Protein AF-A0A2I0H1P8-F1 (afdb_monomer)

Radius of gyration: 32.79 Å; Cα contacts (8 Å, |Δi|>4): 157; chains: 1; bounding box: 73×43×83 Å

Solvent-accessible surface area (backbone atoms only — not comparable to full-atom values): 11105 Å² total; per-residue (Å²): 129,76,94,64,76,71,53,49,72,67,56,47,51,54,31,49,51,50,32,52,53,34,50,49,51,39,50,50,37,58,74,69,67,50,60,67,71,61,44,53,54,38,48,52,51,32,50,52,34,48,52,51,34,53,52,40,53,57,43,47,68,53,48,92,95,50,70,57,71,52,98,92,38,77,39,35,75,74,39,96,76,54,40,89,81,78,78,48,71,68,64,60,78,62,44,54,60,49,13,77,75,66,35,66,44,67,50,77,47,80,27,37,47,90,70,96,60,95,51,102,86,57,64,52,65,47,76,48,76,51,77,39,58,54,97,55,52,72,70,50,50,53,50,48,55,52,52,50,55,22,47,50,35,46,50,45,57,76,72,40,44,71,62,49,51,52,41,23,74,76,78,37,77,56,53,63,61,48,34,54,46,57,42,69,53,84,79,89,131

Structure (mmCIF, N/CA/C/O backbone):
data_AF-A0A2I0H1P8-F1
#
_entry.id   AF-A0A2I0H1P8-F1
#
loop_
_atom_site.group_PDB
_atom_site.id
_atom_site.type_symbol
_atom_site.label_atom_id
_atom_site.label_alt_id
_atom_site.label_comp_id
_atom_site.label_asym_id
_atom_site.label_entity_id
_atom_site.label_seq_id
_atom_site.pdbx_PDB_ins_code
_atom_site.Cartn_x
_atom_site.Cartn_y
_atom_site.Cartn_z
_atom_site.occupancy
_atom_site.B_iso_or_equiv
_atom_site.auth_seq_id
_atom_site.auth_comp_id
_atom_site.auth_asym_id
_atom_site.auth_atom_id
_atom_site.pdbx_PDB_model_num
ATOM 1 N N . LEU A 1 1 ? -23.312 0.870 9.102 1.00 38.84 1 LEU A N 1
ATOM 2 C CA . LEU A 1 1 ? -24.298 1.671 9.866 1.00 38.84 1 LEU A CA 1
ATOM 3 C C . LEU A 1 1 ? -24.268 1.196 11.310 1.00 38.84 1 LEU A C 1
ATOM 5 O O . LEU A 1 1 ? -24.557 0.028 11.547 1.00 38.84 1 LEU A O 1
ATOM 9 N N . LEU A 1 2 ? -23.832 2.044 12.245 1.00 43.97 2 LEU A N 1
ATOM 10 C CA . LEU A 1 2 ? -23.845 1.727 13.677 1.00 43.97 2 LEU A CA 1
ATOM 11 C C . LEU A 1 2 ? -25.276 1.333 14.068 1.00 43.97 2 LEU A C 1
ATOM 13 O O . LEU A 1 2 ? -26.189 2.141 13.940 1.00 43.97 2 LEU A O 1
ATOM 17 N N . LYS A 1 3 ? -25.484 0.088 14.515 1.00 47.50 3 LYS A N 1
ATOM 18 C CA . LYS A 1 3 ? -26.811 -0.453 14.877 1.00 47.50 3 LYS A CA 1
ATOM 19 C C . LYS A 1 3 ? -27.460 0.258 16.076 1.00 47.50 3 LYS A C 1
ATOM 21 O O . LYS A 1 3 ? -28.568 -0.089 16.472 1.00 47.50 3 LYS A O 1
ATOM 26 N N . SER A 1 4 ? -26.797 1.245 16.671 1.00 59.25 4 SER A N 1
ATOM 27 C CA . SER A 1 4 ? -27.356 2.094 17.717 1.00 59.25 4 SER A CA 1
ATOM 28 C C . SER A 1 4 ? -26.682 3.468 17.657 1.00 59.25 4 SER A C 1
ATOM 30 O O . SER A 1 4 ? -25.478 3.535 17.920 1.00 59.25 4 SER A O 1
ATOM 32 N N . PRO A 1 5 ? -27.407 4.547 17.306 1.00 69.62 5 PRO A N 1
ATOM 33 C CA . PRO A 1 5 ? -26.856 5.899 17.345 1.00 69.62 5 PRO A CA 1
ATOM 34 C C . PRO A 1 5 ? -26.382 6.263 18.762 1.00 69.62 5 PRO A C 1
ATOM 36 O O . PRO A 1 5 ? -26.754 5.613 19.750 1.00 69.62 5 PRO A O 1
ATOM 39 N N . LEU A 1 6 ? -25.501 7.264 18.851 1.00 76.75 6 LEU A N 1
ATOM 40 C CA . LEU A 1 6 ? -25.070 7.814 20.137 1.00 76.75 6 LEU A CA 1
ATOM 41 C C . LEU A 1 6 ? -26.298 8.361 20.887 1.00 76.75 6 LEU A C 1
ATOM 43 O O . LEU A 1 6 ? -27.162 8.951 20.235 1.00 76.75 6 LEU A O 1
ATOM 47 N N . PRO A 1 7 ? -26.397 8.162 22.214 1.00 82.94 7 PRO A N 1
ATOM 48 C CA . PRO A 1 7 ? -27.485 8.723 23.005 1.00 82.94 7 PRO A CA 1
ATOM 49 C C . PRO A 1 7 ? -27.524 10.244 22.873 1.00 82.94 7 PRO A C 1
ATOM 51 O O . PRO A 1 7 ? -26.493 10.910 22.988 1.00 82.94 7 PRO A O 1
ATOM 54 N N . THR A 1 8 ? -28.714 10.779 22.640 1.00 86.12 8 THR A N 1
ATOM 55 C CA . THR A 1 8 ? -28.983 12.218 22.645 1.00 86.12 8 THR A CA 1
ATOM 56 C C . THR A 1 8 ? -29.102 12.741 24.078 1.00 86.12 8 THR A C 1
ATOM 58 O O . THR A 1 8 ? -29.272 11.965 25.019 1.00 86.12 8 THR A O 1
ATOM 61 N N . GLU A 1 9 ? -29.055 14.062 24.270 1.00 86.69 9 GLU A N 1
ATOM 62 C CA . GLU A 1 9 ? -29.335 14.670 25.583 1.00 86.69 9 GLU A CA 1
ATOM 63 C C . GLU A 1 9 ? -30.723 14.269 26.109 1.00 86.69 9 GLU A C 1
ATOM 65 O O . GLU A 1 9 ? -30.860 13.954 27.289 1.00 86.69 9 GLU A O 1
ATOM 70 N N . ALA A 1 10 ? -31.715 14.162 25.218 1.00 89.75 10 ALA A N 1
ATOM 71 C CA . ALA A 1 10 ? -33.058 13.699 25.557 1.00 89.75 10 ALA A CA 1
ATOM 72 C C . ALA A 1 10 ? -33.075 12.247 26.074 1.00 89.75 10 ALA A C 1
ATOM 74 O O . ALA A 1 10 ? -33.817 11.938 27.004 1.00 89.75 10 ALA A O 1
ATOM 75 N N . ASP A 1 11 ? -32.234 11.361 25.526 1.00 88.94 11 ASP A N 1
ATOM 76 C CA . ASP A 1 11 ? -32.127 9.972 25.998 1.00 88.94 11 ASP A CA 1
ATOM 77 C C . ASP A 1 11 ? -31.542 9.892 27.418 1.00 88.94 11 ASP A C 1
ATOM 79 O O . ASP A 1 11 ? -31.953 9.051 28.223 1.00 88.94 11 ASP A O 1
ATOM 83 N N . ILE A 1 12 ? -30.587 10.772 27.742 1.00 90.00 12 ILE A N 1
ATOM 84 C CA . ILE A 1 12 ? -29.981 10.859 29.080 1.00 90.00 12 ILE A CA 1
ATOM 85 C C . ILE A 1 12 ? -30.991 11.433 30.075 1.00 90.00 12 ILE A C 1
ATOM 87 O O . ILE A 1 12 ? -31.158 10.893 31.170 1.00 90.00 12 ILE A O 1
ATOM 91 N N . GLU A 1 13 ? -31.699 12.495 29.690 1.00 92.06 13 GLU A N 1
ATOM 92 C CA . GLU A 1 13 ? -32.718 13.126 30.528 1.00 92.06 13 GLU A CA 1
ATOM 93 C C . GLU A 1 13 ? -33.881 12.168 30.824 1.00 92.06 13 GLU A C 1
ATOM 95 O O . GLU A 1 13 ? -34.281 12.024 31.981 1.00 92.06 13 GLU A O 1
ATOM 100 N N . ALA A 1 14 ? -34.347 11.417 29.821 1.00 92.44 14 ALA A N 1
ATOM 101 C CA . ALA A 1 14 ? -35.352 10.372 30.004 1.00 92.44 14 ALA A CA 1
ATOM 102 C C . ALA A 1 14 ? -34.874 9.267 30.965 1.00 92.44 14 ALA A C 1
ATOM 104 O O . ALA A 1 14 ? -35.633 8.807 31.822 1.00 92.44 14 ALA A O 1
ATOM 105 N N . ALA A 1 15 ? -33.602 8.861 30.876 1.00 91.75 15 ALA A N 1
ATOM 106 C CA . ALA A 1 15 ? -33.026 7.887 31.802 1.00 91.75 15 ALA A CA 1
ATOM 107 C C . ALA A 1 15 ? -32.916 8.428 33.239 1.00 91.75 15 ALA A C 1
ATOM 109 O O . ALA A 1 15 ? -33.081 7.665 34.192 1.00 91.75 15 ALA A O 1
ATOM 110 N N . LYS A 1 16 ? -32.671 9.733 33.409 1.00 93.50 16 LYS A N 1
ATOM 111 C CA . LYS A 1 16 ? -32.642 10.39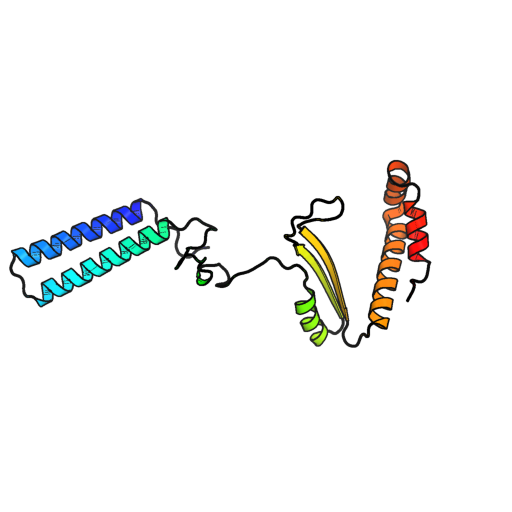6 34.719 1.00 93.50 16 LYS A CA 1
ATOM 112 C C . LYS A 1 16 ? -34.038 10.480 35.339 1.00 93.50 16 LYS A C 1
ATOM 114 O O . LYS A 1 16 ? -34.204 10.097 36.494 1.00 93.50 16 LYS A O 1
ATOM 119 N N . LEU A 1 17 ? -35.044 10.865 34.552 1.00 93.88 17 LEU A N 1
ATOM 120 C CA . LEU A 1 17 ? -36.456 10.833 34.953 1.00 93.88 17 LEU A CA 1
ATOM 121 C C . LEU A 1 17 ? -36.881 9.437 35.428 1.00 93.88 17 LEU A C 1
ATOM 123 O O . LEU A 1 17 ? -37.502 9.307 36.479 1.00 93.88 17 LEU A O 1
ATOM 127 N N . ALA A 1 18 ? -36.465 8.380 34.723 1.00 92.44 18 ALA A N 1
ATOM 128 C CA . ALA A 1 18 ? -36.753 7.006 35.132 1.00 92.44 18 ALA A CA 1
ATOM 129 C C . ALA A 1 18 ? -36.123 6.630 36.492 1.00 92.44 18 ALA A C 1
ATOM 131 O O . ALA A 1 18 ? -36.712 5.857 37.251 1.00 92.44 18 ALA A O 1
ATOM 132 N N . ILE A 1 19 ? -34.943 7.170 36.835 1.00 94.06 19 ILE A N 1
ATOM 133 C CA . ILE A 1 19 ? -34.345 6.992 38.172 1.00 94.06 19 ILE A CA 1
ATOM 134 C C . ILE A 1 19 ? -35.209 7.673 39.231 1.00 94.06 19 ILE A C 1
ATOM 136 O O . ILE A 1 19 ? -35.454 7.075 40.282 1.00 94.06 19 ILE A O 1
ATOM 140 N N . ASP A 1 20 ? -35.664 8.896 38.964 1.00 93.50 20 ASP A N 1
ATOM 141 C CA . ASP A 1 20 ? -36.468 9.676 39.905 1.00 93.50 20 ASP A CA 1
ATOM 142 C C . ASP A 1 20 ? -37.832 9.011 40.153 1.00 93.50 20 ASP A C 1
ATOM 144 O O . ASP A 1 20 ? -38.228 8.825 41.308 1.00 93.50 20 ASP A O 1
ATOM 148 N N . GLU A 1 21 ? -38.503 8.540 39.096 1.00 93.25 21 GLU A N 1
ATOM 149 C CA . GLU A 1 21 ? -39.757 7.780 39.187 1.00 93.25 21 GLU A CA 1
ATOM 150 C C . GLU A 1 21 ? -39.591 6.496 40.010 1.00 93.25 21 GLU A C 1
ATOM 152 O O . GLU A 1 21 ? -40.361 6.232 40.940 1.00 93.25 21 GLU A O 1
ATOM 157 N N . LYS A 1 22 ? -38.547 5.707 39.726 1.00 92.31 22 LYS A N 1
ATOM 158 C CA . LYS A 1 22 ? -38.267 4.467 40.468 1.00 92.31 22 LYS A CA 1
ATOM 159 C C . LYS A 1 22 ? -37.833 4.740 41.908 1.00 92.31 22 LYS A C 1
ATOM 161 O O . LYS A 1 22 ? -38.167 3.973 42.813 1.00 92.31 22 LYS A O 1
ATOM 166 N N . GLY A 1 23 ? -37.135 5.846 42.155 1.00 92.25 23 GLY A N 1
ATOM 167 C CA . GLY A 1 23 ? -36.789 6.311 43.497 1.00 92.25 23 GLY A CA 1
ATOM 168 C C . GLY A 1 23 ? -38.022 6.704 44.314 1.00 92.25 23 GLY A C 1
ATOM 169 O O . GLY A 1 23 ? -38.126 6.349 45.497 1.00 92.25 23 GLY A O 1
ATOM 170 N N . ALA A 1 24 ? -38.984 7.378 43.679 1.00 92.50 24 ALA A N 1
ATOM 171 C CA . ALA A 1 24 ? -40.269 7.713 44.279 1.00 92.50 24 ALA A CA 1
ATOM 172 C C . ALA A 1 24 ? -41.092 6.452 44.596 1.00 92.50 24 ALA A C 1
ATOM 174 O O . ALA A 1 24 ? -41.611 6.333 45.707 1.00 92.50 24 ALA A O 1
ATOM 175 N N . GLU A 1 25 ? -41.132 5.474 43.684 1.00 91.25 25 GLU A N 1
ATOM 176 C CA . GLU A 1 25 ? -41.807 4.181 43.879 1.00 91.25 25 GLU A CA 1
ATOM 177 C C . GLU A 1 25 ? -41.244 3.424 45.097 1.00 91.25 25 GLU A C 1
ATOM 179 O O . GLU A 1 25 ? -41.993 3.010 45.987 1.00 91.25 25 GLU A O 1
ATOM 184 N N . VAL A 1 26 ? -39.914 3.326 45.215 1.00 91.12 26 VAL A N 1
ATOM 185 C CA . VAL A 1 26 ? -39.256 2.721 46.390 1.00 91.12 26 VAL A CA 1
ATOM 186 C C . VAL A 1 26 ? -39.620 3.465 47.680 1.00 91.12 26 VAL A C 1
ATOM 188 O O . VAL A 1 26 ? -39.843 2.838 48.720 1.00 91.12 26 VAL A O 1
ATOM 191 N N . SER A 1 27 ? -39.687 4.796 47.632 1.00 91.12 27 SER A N 1
ATOM 192 C CA . SER A 1 27 ? -40.008 5.625 48.800 1.00 91.12 27 SER A CA 1
ATOM 193 C C . SER A 1 27 ? -41.461 5.445 49.248 1.00 91.12 27 SER A C 1
ATOM 195 O O . SER A 1 27 ? -41.714 5.292 50.445 1.00 91.12 27 SER A O 1
ATOM 197 N N . GLN A 1 28 ? -42.403 5.374 48.302 1.00 90.94 28 GLN A N 1
ATOM 198 C CA . GLN A 1 28 ? -43.813 5.079 48.574 1.00 90.94 28 GLN A CA 1
ATOM 199 C C . GLN A 1 28 ? -44.007 3.670 49.143 1.00 90.94 28 GLN A C 1
ATOM 201 O O . GLN A 1 28 ? -44.731 3.483 50.119 1.00 90.94 28 GLN A O 1
ATOM 206 N N . LEU A 1 29 ? -43.321 2.665 48.592 1.00 89.94 29 LEU A N 1
ATOM 207 C CA . LEU A 1 29 ? -43.422 1.293 49.093 1.00 89.94 29 LEU A CA 1
ATOM 208 C C . LEU A 1 29 ? -42.879 1.154 50.523 1.00 89.94 29 LEU A C 1
ATOM 210 O O . LEU A 1 29 ? -43.425 0.372 51.311 1.00 89.94 29 LEU A O 1
ATOM 214 N N . LYS A 1 30 ? -41.845 1.929 50.877 1.00 87.56 30 LYS A N 1
ATOM 215 C CA . LYS A 1 30 ? -41.314 2.008 52.246 1.00 87.56 30 LYS A CA 1
ATOM 216 C C . LYS A 1 30 ? -42.276 2.718 53.201 1.00 87.56 30 LYS A C 1
ATOM 218 O O . LYS A 1 30 ? -42.488 2.218 54.305 1.00 87.56 30 LYS A O 1
ATOM 223 N N . SER A 1 31 ? -42.878 3.840 52.796 1.00 87.88 31 SER A N 1
ATOM 224 C CA . SER A 1 31 ? -43.827 4.585 53.642 1.00 87.88 31 SER A CA 1
ATOM 225 C C . SER A 1 31 ? -45.140 3.825 53.865 1.00 87.88 31 SER A C 1
ATOM 227 O O . SER A 1 31 ? -45.672 3.837 54.974 1.00 87.88 31 SER A O 1
ATOM 229 N N . ALA A 1 32 ? -45.603 3.072 52.864 1.00 88.19 32 ALA A N 1
ATOM 230 C CA . ALA A 1 32 ? -46.775 2.201 52.954 1.00 88.19 32 ALA A CA 1
ATOM 231 C C . ALA A 1 32 ? -46.541 0.903 53.762 1.00 88.19 32 ALA A C 1
ATOM 233 O O . ALA A 1 32 ? -47.460 0.097 53.897 1.00 88.19 32 ALA A O 1
ATOM 234 N N . LYS A 1 33 ? -45.325 0.676 54.298 1.00 83.44 33 LYS A N 1
ATOM 235 C CA . LYS A 1 33 ? -44.915 -0.560 55.004 1.00 83.44 33 LYS A CA 1
ATOM 236 C C . LYS A 1 33 ? -45.219 -1.836 54.210 1.00 83.44 33 LYS A C 1
ATOM 238 O O . LYS A 1 33 ? -45.595 -2.870 54.765 1.00 83.44 33 LYS A O 1
ATOM 243 N N . THR A 1 34 ? -45.059 -1.759 52.894 1.00 74.81 34 THR A N 1
ATOM 244 C CA . THR A 1 34 ? -45.302 -2.883 51.988 1.00 74.81 34 THR A CA 1
ATOM 245 C C . THR A 1 34 ? -44.293 -4.005 52.256 1.00 74.81 34 THR A C 1
ATOM 247 O O . THR A 1 34 ? -43.166 -3.749 52.674 1.00 74.81 34 THR A O 1
ATOM 250 N N . GLY A 1 35 ? -44.679 -5.265 52.030 1.00 84.56 35 GLY A N 1
ATOM 251 C CA . GLY A 1 35 ? -43.836 -6.420 52.359 1.00 84.56 35 GLY A CA 1
ATOM 252 C C . GLY A 1 35 ? -42.427 -6.349 51.752 1.00 84.56 35 GLY A C 1
ATOM 253 O O . GLY A 1 35 ? -42.268 -5.988 50.585 1.00 84.56 35 GLY A O 1
ATOM 254 N N . LYS A 1 36 ? -41.419 -6.759 52.535 1.00 85.00 36 LYS A N 1
ATOM 255 C CA . LYS A 1 36 ? -39.986 -6.750 52.180 1.00 85.00 36 LYS A CA 1
ATOM 256 C C . LYS A 1 36 ? -39.669 -7.230 50.745 1.00 85.00 36 LYS A C 1
ATOM 258 O O . LYS A 1 36 ? -38.952 -6.510 50.059 1.00 85.00 36 LYS A O 1
ATOM 263 N N . PRO A 1 37 ? -40.273 -8.319 50.218 1.00 89.56 37 PRO A N 1
ATOM 264 C CA . PRO A 1 37 ? -40.004 -8.777 48.850 1.00 89.56 37 PRO A CA 1
ATOM 265 C C . PRO A 1 37 ? -40.361 -7.754 47.762 1.00 89.56 37 PRO A C 1
ATOM 267 O O . PRO A 1 37 ? -39.680 -7.667 46.745 1.00 89.56 37 PRO A O 1
ATOM 270 N N . LYS A 1 38 ? -41.422 -6.958 47.968 1.00 86.38 38 LYS A N 1
ATOM 271 C CA . LYS A 1 38 ? -41.839 -5.919 47.013 1.00 86.38 38 LYS A CA 1
ATOM 272 C C . LYS A 1 38 ? -40.891 -4.723 47.033 1.00 86.38 38 LYS A C 1
ATOM 274 O O . LYS A 1 38 ? -40.612 -4.154 45.984 1.00 86.38 38 LYS A O 1
ATOM 279 N N . ILE A 1 39 ? -40.387 -4.364 48.214 1.00 87.50 39 ILE A N 1
ATOM 280 C CA . ILE A 1 39 ? -39.391 -3.297 48.360 1.00 87.50 39 ILE A CA 1
ATOM 281 C C . ILE A 1 39 ? -38.083 -3.717 47.681 1.00 87.50 39 ILE A C 1
ATOM 283 O O . ILE A 1 39 ? -37.529 -2.935 46.914 1.00 87.50 39 ILE A O 1
ATOM 287 N N . ASP A 1 40 ? -37.626 -4.951 47.903 1.00 90.50 40 ASP A N 1
ATOM 288 C CA . ASP A 1 40 ? -36.383 -5.461 47.313 1.00 90.50 40 ASP A CA 1
ATOM 289 C C . ASP A 1 40 ? -36.461 -5.519 45.775 1.00 90.50 40 ASP A C 1
ATOM 291 O O . ASP A 1 40 ? -35.517 -5.120 45.092 1.00 90.50 40 ASP A O 1
ATOM 295 N N . ALA A 1 41 ? -37.610 -5.920 45.216 1.00 91.69 41 ALA A N 1
ATOM 296 C CA . ALA A 1 41 ? -37.842 -5.895 43.770 1.00 91.69 41 ALA A CA 1
ATOM 297 C C . ALA A 1 41 ? -37.783 -4.469 43.188 1.00 91.69 41 ALA A C 1
ATOM 299 O O . ALA A 1 41 ? -37.116 -4.239 42.181 1.00 91.69 41 ALA A O 1
ATOM 300 N N . ALA A 1 42 ? -38.421 -3.493 43.843 1.00 90.56 42 ALA A N 1
ATOM 301 C CA . ALA A 1 42 ? -38.379 -2.097 43.407 1.00 90.56 42 ALA A CA 1
ATOM 302 C C . ALA A 1 42 ? -36.964 -1.493 43.513 1.00 90.56 42 ALA A C 1
ATOM 304 O O . ALA A 1 42 ? -36.539 -0.733 42.643 1.00 90.56 42 ALA A O 1
ATOM 305 N N . VAL A 1 43 ? -36.199 -1.869 44.545 1.00 92.12 43 VAL A N 1
ATOM 306 C CA . VAL A 1 43 ? -34.787 -1.480 44.688 1.00 92.12 43 VAL A CA 1
ATOM 307 C C . VAL A 1 43 ? -33.933 -2.076 43.564 1.00 92.12 43 VAL A C 1
ATOM 309 O O . VAL A 1 43 ? -33.079 -1.373 43.023 1.00 92.12 43 VAL A O 1
ATOM 312 N N . ALA A 1 44 ? -34.174 -3.327 43.163 1.00 93.62 44 ALA A N 1
ATOM 313 C CA . ALA A 1 44 ? -33.473 -3.943 42.036 1.00 93.62 44 ALA A CA 1
ATOM 314 C C . ALA A 1 44 ? -33.747 -3.210 40.709 1.00 93.62 44 ALA A C 1
ATOM 316 O O . ALA A 1 44 ? -32.818 -2.963 39.939 1.00 93.62 44 ALA A O 1
ATOM 317 N N . GLU A 1 45 ? -34.993 -2.798 40.462 1.00 93.25 45 GLU A N 1
ATOM 318 C CA . GLU A 1 45 ? -35.344 -1.992 39.283 1.00 93.25 45 GLU A CA 1
ATOM 319 C C . GLU A 1 45 ? -34.708 -0.594 39.321 1.00 93.25 45 GLU A C 1
ATOM 321 O O . GLU A 1 45 ? -34.192 -0.124 38.307 1.00 93.25 45 GLU A O 1
ATOM 326 N N . LEU A 1 46 ? -34.635 0.042 40.497 1.00 92.88 46 LEU A N 1
ATOM 327 C CA . LEU A 1 46 ? -33.893 1.296 40.669 1.00 92.88 46 LEU A CA 1
ATOM 328 C C . LEU A 1 46 ? -32.394 1.123 40.365 1.00 92.88 46 LEU A C 1
ATOM 330 O O . LEU A 1 46 ? -31.784 2.002 39.756 1.00 92.88 46 LEU A O 1
ATOM 334 N N . HIS A 1 47 ? -31.788 0.002 40.765 1.00 93.50 47 HIS A N 1
ATOM 335 C CA . HIS A 1 47 ? -30.394 -0.296 40.428 1.00 93.50 47 HIS A CA 1
ATOM 336 C C . HIS A 1 47 ? -30.184 -0.455 38.919 1.00 93.50 47 HIS A C 1
ATOM 338 O O . HIS A 1 47 ? -29.259 0.153 38.381 1.00 93.50 47 HIS 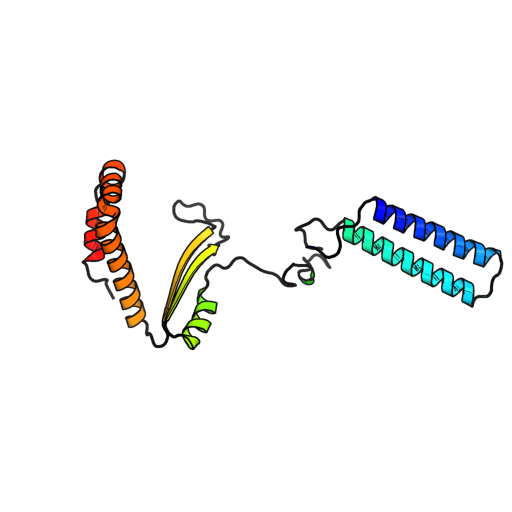A O 1
ATOM 344 N N . LYS A 1 48 ? -31.068 -1.182 38.224 1.00 93.00 48 LYS A N 1
ATOM 345 C CA . LYS A 1 48 ? -31.020 -1.303 36.756 1.00 93.00 48 LYS A CA 1
ATOM 346 C C . LYS A 1 48 ? -31.171 0.052 36.061 1.00 93.00 48 LYS A C 1
ATOM 348 O O . LYS A 1 48 ? -30.451 0.328 35.103 1.00 93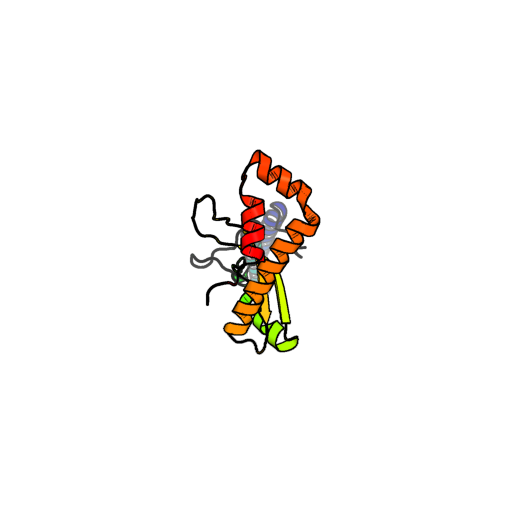.00 48 LYS A O 1
ATOM 353 N N . ALA A 1 49 ? -32.070 0.911 36.547 1.00 91.56 49 ALA A N 1
ATOM 354 C CA . ALA A 1 49 ? -32.252 2.259 36.006 1.00 91.56 49 ALA A CA 1
ATOM 355 C C . ALA A 1 49 ? -30.973 3.105 36.148 1.00 91.56 49 ALA A C 1
ATOM 357 O O . ALA A 1 49 ? -30.543 3.745 35.187 1.00 91.56 49 ALA A O 1
ATOM 358 N N . LYS A 1 50 ? -30.312 3.039 37.313 1.00 92.19 50 LYS A N 1
ATOM 359 C CA . LYS A 1 50 ? -29.026 3.715 37.562 1.00 92.19 50 LYS A CA 1
ATOM 360 C C . LYS A 1 50 ? -27.903 3.200 36.663 1.00 92.19 50 LYS A C 1
ATOM 362 O O . LYS A 1 50 ? -27.152 4.002 36.113 1.00 92.19 50 LYS A O 1
ATOM 367 N N . GLU A 1 51 ? -27.803 1.886 36.486 1.00 90.81 51 GLU A N 1
ATOM 368 C CA . GLU A 1 51 ? -26.812 1.273 35.596 1.00 90.81 51 GLU A CA 1
ATOM 369 C C . GLU A 1 51 ? -27.042 1.685 34.133 1.00 90.81 51 GLU A C 1
ATOM 371 O O . GLU A 1 51 ? -26.101 2.059 33.431 1.00 90.81 51 GLU A O 1
ATOM 376 N N . ASN A 1 52 ? -28.300 1.708 33.680 1.00 88.69 52 ASN A N 1
ATOM 377 C CA . ASN A 1 52 ? -28.639 2.146 32.329 1.00 88.69 52 ASN A CA 1
ATOM 378 C C . ASN A 1 52 ? -28.304 3.627 32.087 1.00 88.69 52 ASN A C 1
ATOM 380 O O . ASN A 1 52 ? -27.729 3.944 31.048 1.00 88.69 52 ASN A O 1
ATOM 384 N N . HIS A 1 53 ? -28.609 4.517 33.039 1.00 91.56 53 HIS A N 1
ATOM 385 C CA . HIS A 1 53 ? -28.220 5.930 32.961 1.00 91.56 53 HIS A CA 1
ATOM 386 C C . HIS A 1 53 ? -26.698 6.093 32.893 1.00 91.56 53 HIS A C 1
ATOM 388 O O . HIS A 1 53 ? -26.199 6.789 32.013 1.00 91.56 53 HIS A O 1
ATOM 394 N N . SER A 1 54 ? -25.954 5.397 33.763 1.00 88.06 54 SER A N 1
ATOM 395 C CA . SER A 1 54 ? -24.483 5.402 33.744 1.00 88.06 54 SER A CA 1
ATOM 396 C C . SER A 1 54 ? -23.942 4.989 32.374 1.00 88.06 54 SER A C 1
ATOM 398 O O . SER A 1 54 ? -23.082 5.657 31.806 1.00 88.06 54 SER A O 1
ATOM 400 N N . ARG A 1 55 ? -24.504 3.924 31.796 1.00 85.50 55 ARG A N 1
ATOM 401 C CA . ARG A 1 55 ? -24.127 3.431 30.469 1.00 85.50 55 ARG A CA 1
ATOM 402 C C . ARG A 1 55 ? -24.462 4.421 29.349 1.00 85.50 55 ARG A C 1
ATOM 404 O O . ARG A 1 55 ? -23.698 4.530 28.393 1.00 85.50 55 ARG A O 1
ATOM 411 N N . LEU A 1 56 ? -25.603 5.108 29.417 1.00 86.19 56 LEU A N 1
ATOM 412 C CA . LEU A 1 56 ? -25.991 6.114 28.421 1.00 86.19 56 LEU A CA 1
ATOM 413 C C . LEU A 1 56 ? -25.110 7.364 28.506 1.00 86.19 56 LEU A C 1
ATOM 415 O O . LEU A 1 56 ? -24.686 7.857 27.465 1.00 86.19 56 LEU A O 1
ATOM 419 N N . GLU A 1 57 ? -24.760 7.817 29.711 1.00 84.81 57 GLU A N 1
ATOM 420 C CA . GLU A 1 57 ? -23.791 8.902 29.900 1.00 84.81 57 GLU A CA 1
ATOM 421 C C . GLU A 1 57 ? -22.394 8.548 29.383 1.00 84.81 57 GLU A C 1
ATOM 423 O O . GLU A 1 57 ? -21.729 9.373 28.759 1.00 84.81 57 GLU A O 1
ATOM 428 N N . GLU A 1 58 ? -21.905 7.337 29.651 1.00 81.44 58 GLU A N 1
ATOM 429 C CA . GLU A 1 58 ? -20.614 6.902 29.110 1.00 81.44 58 GLU A CA 1
ATOM 430 C C . GLU A 1 58 ? -20.655 6.843 27.584 1.00 81.44 58 GLU A C 1
ATOM 432 O O . GLU A 1 58 ? -19.727 7.300 26.916 1.00 81.44 58 GLU A O 1
ATOM 437 N N . ARG A 1 59 ? -21.760 6.342 27.018 1.00 78.69 59 ARG A N 1
ATOM 438 C CA . ARG A 1 59 ? -21.949 6.281 25.568 1.00 78.69 59 ARG A CA 1
ATOM 439 C C . ARG A 1 59 ? -22.100 7.655 24.922 1.00 78.69 59 ARG A C 1
ATOM 441 O O . ARG A 1 59 ? -21.650 7.792 23.795 1.00 78.69 59 ARG A O 1
ATOM 448 N N . SER A 1 60 ? -22.689 8.654 25.577 1.00 82.00 60 SER A N 1
ATOM 449 C CA . SER A 1 60 ? -22.788 10.013 25.016 1.00 82.00 60 SER A CA 1
ATOM 450 C C . SER A 1 60 ? -21.447 10.753 25.019 1.00 82.00 60 SER A C 1
ATOM 452 O O . SER A 1 60 ? -21.204 11.603 24.165 1.00 82.00 60 SER A O 1
ATOM 454 N N . LYS A 1 61 ? -20.539 10.385 25.934 1.00 75.94 61 LYS A N 1
ATOM 455 C CA . LYS A 1 61 ? -19.156 10.889 25.976 1.00 75.94 61 LYS A CA 1
ATOM 456 C C . LYS A 1 61 ? -18.271 10.290 24.878 1.00 75.94 61 LYS A C 1
ATOM 458 O O . LYS A 1 61 ? -17.200 10.839 24.609 1.00 75.94 61 LYS A O 1
ATOM 463 N N . LEU A 1 62 ? -18.692 9.194 24.235 1.00 70.25 62 LEU A N 1
ATOM 464 C CA . LEU A 1 62 ? -17.972 8.622 23.097 1.00 70.25 62 LEU A CA 1
ATOM 465 C C . LEU A 1 62 ? -18.050 9.586 21.913 1.00 70.25 62 LEU A C 1
ATOM 467 O O . LEU A 1 62 ? -19.102 9.781 21.304 1.00 70.25 62 LEU A O 1
ATOM 471 N N . LYS A 1 63 ? -16.910 10.172 21.557 1.00 67.50 63 LYS A N 1
ATOM 472 C CA . LYS A 1 63 ? -16.783 10.938 20.320 1.00 67.50 63 LYS A CA 1
ATOM 473 C C . LYS A 1 63 ? -16.517 9.965 19.169 1.00 67.50 63 LYS A C 1
ATOM 475 O O . LYS A 1 63 ? -15.674 9.080 19.328 1.00 67.50 63 LYS A O 1
ATOM 480 N N . PRO A 1 64 ? -17.179 10.113 18.008 1.00 63.88 64 PRO A N 1
ATOM 481 C CA . PRO A 1 64 ? -16.832 9.344 16.820 1.00 63.88 64 PRO A CA 1
ATOM 482 C C . PRO A 1 64 ? -15.327 9.443 16.536 1.00 63.88 64 PRO A C 1
ATOM 484 O O . PRO A 1 64 ? -14.777 10.542 16.497 1.00 63.88 64 PRO A O 1
ATOM 487 N N . GLY A 1 65 ? -14.662 8.297 16.385 1.00 64.19 65 GLY A N 1
ATOM 488 C CA . GLY A 1 65 ? -13.217 8.224 16.139 1.00 64.19 65 GLY A CA 1
ATOM 489 C C . GLY A 1 65 ? -12.318 8.355 17.376 1.00 64.19 65 GLY A C 1
ATOM 490 O O . GLY A 1 65 ? -11.104 8.266 17.231 1.00 64.19 65 GLY A O 1
ATOM 491 N N . VAL A 1 66 ? -12.869 8.531 18.584 1.00 73.88 66 VAL A N 1
ATOM 492 C CA . VAL A 1 66 ? -12.090 8.529 19.833 1.00 73.88 66 VAL A CA 1
ATOM 493 C C . VAL A 1 66 ? -12.423 7.278 20.632 1.00 73.88 66 VAL A C 1
ATOM 495 O O . VAL A 1 66 ? -13.544 7.107 21.112 1.00 73.88 66 VAL A O 1
ATOM 498 N N . LEU A 1 67 ? -11.433 6.401 20.778 1.00 81.38 67 LEU A N 1
ATOM 499 C CA . LEU A 1 67 ? -11.563 5.189 21.576 1.00 81.38 67 LEU A CA 1
ATOM 500 C C . LEU A 1 67 ? -11.594 5.520 23.078 1.00 81.38 67 LEU A C 1
ATOM 502 O O . LEU A 1 67 ? -10.887 6.432 23.521 1.00 81.38 67 LEU A O 1
ATOM 506 N N . PRO A 1 68 ? -12.395 4.793 23.877 1.00 81.94 68 PRO A N 1
ATOM 507 C CA . PRO A 1 68 ? -12.429 4.980 25.318 1.00 81.94 68 PRO A CA 1
ATOM 508 C C . PRO A 1 68 ? -11.085 4.610 25.952 1.00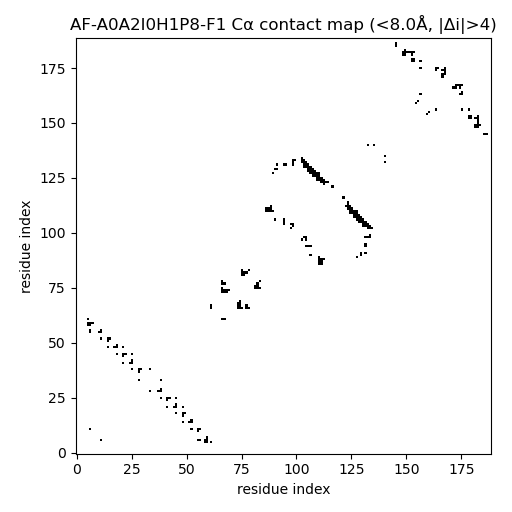 81.94 68 PRO A C 1
ATOM 510 O O . PRO A 1 68 ? -10.346 3.758 25.457 1.00 81.94 68 PRO A O 1
ATOM 513 N N . VAL A 1 69 ? -10.777 5.259 27.073 1.00 80.75 69 VAL A N 1
ATOM 514 C CA . VAL A 1 69 ? -9.572 4.991 27.859 1.00 80.75 69 VAL A CA 1
ATOM 515 C C . VAL A 1 69 ? -9.966 4.186 29.089 1.00 80.75 69 VAL A C 1
ATOM 517 O O . VAL A 1 69 ? -10.808 4.621 29.873 1.00 80.75 69 VAL A O 1
ATOM 520 N N . LYS A 1 70 ? -9.334 3.029 29.272 1.00 81.81 70 LYS A N 1
ATOM 521 C CA . LYS A 1 70 ? -9.479 2.168 30.444 1.00 81.81 70 LYS A CA 1
ATOM 522 C C . LYS A 1 70 ? -8.118 2.030 31.118 1.00 81.81 70 LYS A C 1
ATOM 524 O O . LYS A 1 70 ? -7.128 1.723 30.460 1.00 81.81 70 LYS A O 1
ATOM 529 N N . ASP A 1 71 ? -8.054 2.309 32.418 1.00 85.44 71 ASP A N 1
ATOM 530 C CA . ASP A 1 71 ? -6.819 2.224 33.217 1.00 85.44 71 ASP A CA 1
ATOM 531 C C . ASP A 1 71 ? -5.639 3.033 32.628 1.00 85.44 71 ASP A C 1
ATOM 533 O O . ASP A 1 71 ? -4.482 2.618 32.668 1.00 85.44 71 ASP A O 1
ATOM 537 N N . GLY A 1 72 ? -5.934 4.191 32.025 1.00 85.38 72 GLY A N 1
ATOM 538 C CA . GLY A 1 72 ? -4.935 5.060 31.388 1.00 85.38 72 GLY A CA 1
ATOM 539 C C . GLY A 1 72 ? -4.435 4.586 30.017 1.00 85.38 72 GLY A C 1
ATOM 540 O O . GLY A 1 72 ? -3.551 5.223 29.446 1.00 85.38 72 GLY A O 1
ATOM 541 N N . LYS A 1 73 ? -4.991 3.500 29.463 1.00 85.88 73 LYS A N 1
ATOM 542 C CA . LYS A 1 73 ? -4.676 2.987 28.121 1.00 85.88 73 LYS A CA 1
ATOM 543 C C . LYS A 1 73 ? -5.898 3.026 27.214 1.00 85.88 73 LYS A C 1
ATOM 545 O O . LYS A 1 73 ? -7.030 2.932 27.674 1.00 85.88 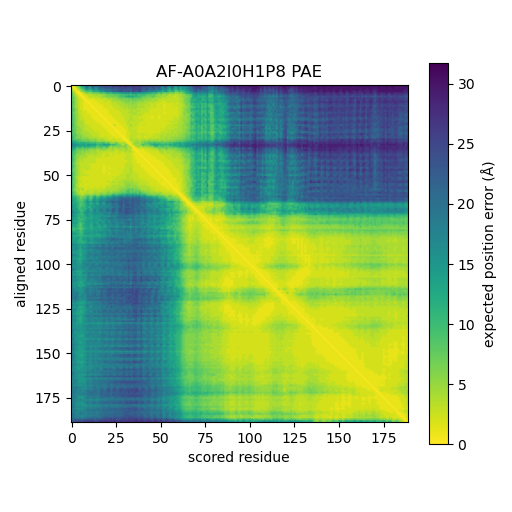73 LYS A O 1
ATOM 550 N N . ILE A 1 74 ? -5.663 3.146 25.913 1.00 86.50 74 ILE A N 1
ATOM 551 C CA . ILE A 1 74 ? -6.725 3.061 24.908 1.00 86.50 74 ILE A CA 1
ATOM 552 C C . ILE A 1 74 ? -7.305 1.637 24.907 1.00 86.50 74 ILE A C 1
ATOM 554 O O . ILE A 1 74 ? -6.556 0.663 24.806 1.00 86.50 74 ILE A O 1
ATOM 558 N N . ASP A 1 75 ? -8.629 1.518 25.012 1.00 88.31 75 ASP A N 1
ATOM 559 C CA . ASP A 1 75 ? -9.349 0.248 24.910 1.00 88.31 75 ASP A CA 1
ATOM 560 C C . ASP A 1 75 ? -9.657 -0.085 23.440 1.00 88.31 75 ASP A C 1
ATOM 562 O O . ASP A 1 75 ? -10.702 0.273 22.893 1.00 88.31 75 ASP A O 1
ATOM 566 N N . TYR A 1 76 ? -8.730 -0.800 22.796 1.00 87.69 76 TYR A N 1
ATOM 567 C CA . TYR A 1 76 ? -8.865 -1.242 21.402 1.00 87.69 76 TYR A CA 1
ATOM 568 C C . TYR A 1 76 ? -9.946 -2.312 21.181 1.00 87.69 76 TYR A C 1
ATOM 570 O O . TYR A 1 76 ? -10.311 -2.558 20.035 1.00 87.69 76 TYR A O 1
ATOM 578 N N . SER A 1 77 ? -10.518 -2.911 22.237 1.00 87.38 77 SER A N 1
ATOM 579 C CA . SER A 1 77 ? -11.661 -3.836 22.090 1.00 87.38 77 SER A CA 1
ATOM 580 C C . SER A 1 77 ? -12.950 -3.131 21.650 1.00 87.38 77 SER A C 1
ATOM 582 O O . SER A 1 77 ? -13.966 -3.774 21.399 1.00 87.38 77 SER A O 1
ATOM 584 N N . LYS A 1 78 ? -12.929 -1.794 21.624 1.00 85.19 78 LYS A N 1
ATOM 585 C CA . LYS A 1 78 ? -14.008 -0.935 21.130 1.00 85.19 78 LYS A CA 1
ATOM 586 C C . LYS A 1 78 ? -13.691 -0.311 19.772 1.00 85.19 78 LYS A C 1
ATOM 588 O O . LYS A 1 78 ? -14.474 0.511 19.299 1.00 85.19 78 LYS A O 1
ATOM 593 N N . ASP A 1 79 ? -12.555 -0.667 19.176 1.00 85.75 79 ASP A N 1
ATOM 594 C CA . ASP A 1 79 ? -12.188 -0.262 17.822 1.00 85.75 79 ASP A CA 1
ATOM 595 C C . ASP A 1 79 ? -12.957 -1.080 16.775 1.00 85.75 79 ASP A C 1
ATOM 597 O O . ASP A 1 79 ? -13.483 -2.149 17.067 1.00 85.75 79 ASP A O 1
ATOM 601 N N . PHE A 1 80 ? -13.018 -0.594 15.537 1.00 85.12 80 PHE A N 1
ATOM 602 C CA . PHE A 1 80 ? -13.741 -1.239 14.440 1.00 85.12 80 PHE A CA 1
ATOM 603 C C . PHE A 1 80 ? -13.252 -2.667 14.156 1.00 85.12 80 PHE A C 1
ATOM 605 O O . PHE A 1 80 ? -14.046 -3.531 13.790 1.00 85.12 80 PHE A O 1
ATOM 612 N N . PHE A 1 81 ? -11.950 -2.910 14.315 1.00 88.56 81 PHE A N 1
ATOM 613 C CA . PHE A 1 81 ? -11.336 -4.222 14.104 1.00 88.56 81 PHE A CA 1
ATOM 614 C C . PHE A 1 81 ? -11.207 -5.046 15.394 1.00 88.56 81 PHE A C 1
ATOM 616 O O . PHE A 1 81 ? -10.531 -6.075 15.372 1.00 88.56 81 PHE A O 1
ATOM 623 N N . ASP A 1 82 ? -11.783 -4.581 16.513 1.00 89.75 82 ASP A N 1
ATOM 624 C CA . ASP A 1 82 ? -11.641 -5.154 17.865 1.00 89.75 82 ASP A CA 1
ATOM 625 C C . ASP A 1 82 ? -10.177 -5.318 18.334 1.00 89.75 82 ASP A C 1
ATOM 627 O O . ASP A 1 82 ? -9.865 -6.048 19.279 1.00 89.75 82 ASP A O 1
ATOM 631 N N . ARG A 1 83 ? -9.249 -4.646 17.647 1.00 90.50 83 ARG A N 1
ATOM 632 C CA . ARG A 1 83 ? -7.810 -4.634 17.901 1.00 90.50 83 ARG A CA 1
ATOM 633 C C . ARG A 1 83 ? -7.199 -3.385 17.290 1.00 90.50 83 ARG A C 1
ATOM 635 O O . ARG A 1 83 ? -7.770 -2.786 16.382 1.00 90.50 83 ARG A O 1
ATOM 642 N N . GLN A 1 84 ? -5.988 -3.065 17.726 1.00 91.62 84 GLN A N 1
ATOM 643 C CA . GLN A 1 84 ? -5.199 -2.017 17.101 1.00 91.62 84 GLN A CA 1
ATOM 644 C C . GLN A 1 84 ? -4.913 -2.369 15.634 1.00 91.62 84 GLN A C 1
ATOM 646 O O . GLN A 1 84 ? -4.408 -3.454 15.333 1.00 91.62 84 GLN A O 1
ATOM 651 N N . ALA A 1 85 ? -5.236 -1.446 14.733 1.00 92.62 85 ALA A N 1
ATOM 652 C CA . ALA A 1 85 ? -5.001 -1.574 13.303 1.00 92.62 85 ALA A CA 1
ATOM 653 C C . ALA A 1 85 ? -4.145 -0.411 12.792 1.00 92.62 85 ALA A C 1
ATOM 655 O O . ALA A 1 85 ? -4.196 0.698 13.323 1.00 92.62 85 ALA A O 1
ATOM 656 N N . PHE A 1 86 ? -3.363 -0.676 11.749 1.00 94.69 86 PHE A N 1
ATOM 657 C CA . PHE A 1 86 ? -2.438 0.283 11.157 1.00 94.69 86 PHE A CA 1
ATOM 658 C C . PHE A 1 86 ? -2.542 0.256 9.637 1.00 94.69 86 PHE A C 1
ATOM 660 O O . PHE A 1 86 ? -2.943 -0.748 9.045 1.00 94.69 86 PHE A O 1
ATOM 667 N N . LEU A 1 87 ? -2.132 1.355 9.015 1.00 97.25 87 LEU A N 1
ATOM 668 C CA . LEU A 1 87 ? -1.871 1.394 7.586 1.00 97.25 87 LEU A CA 1
ATOM 669 C C . LEU A 1 87 ? -0.556 0.665 7.295 1.00 97.25 87 LEU A C 1
ATOM 671 O O . LEU A 1 87 ? 0.423 0.842 8.020 1.00 97.25 87 LEU A O 1
ATOM 675 N N . THR A 1 88 ? -0.549 -0.185 6.269 1.00 97.75 88 THR A N 1
ATOM 676 C CA . THR A 1 88 ? 0.615 -1.029 5.988 1.00 97.75 88 THR A CA 1
ATOM 677 C C . THR A 1 88 ? 1.744 -0.253 5.313 1.00 97.75 88 THR A C 1
ATOM 679 O O . THR A 1 88 ? 1.507 0.640 4.497 1.00 97.75 88 THR A O 1
ATOM 682 N N . VAL A 1 89 ? 2.980 -0.641 5.624 1.00 97.69 89 VAL A N 1
ATOM 683 C CA . VAL A 1 89 ? 4.192 -0.152 4.950 1.00 97.69 89 VAL A CA 1
ATOM 684 C C . VAL A 1 89 ? 4.504 -0.942 3.675 1.00 97.69 89 VAL A C 1
ATOM 686 O O . VAL A 1 89 ? 5.308 -0.475 2.879 1.00 97.69 89 VAL A O 1
ATOM 689 N N . SER A 1 90 ? 3.926 -2.139 3.520 1.00 97.94 90 SER A N 1
ATOM 690 C CA . SER A 1 90 ? 4.182 -3.094 2.432 1.00 97.94 90 SER A CA 1
ATOM 691 C C . SER A 1 90 ? 3.147 -4.229 2.464 1.00 97.94 90 SER A C 1
ATOM 693 O O . SER A 1 90 ? 2.650 -4.583 3.537 1.00 97.94 90 SER A O 1
ATOM 695 N N . GLY A 1 91 ? 2.803 -4.795 1.306 1.00 97.00 91 GLY A N 1
ATOM 696 C CA . GLY A 1 91 ? 1.979 -6.003 1.201 1.00 97.00 91 GLY A CA 1
ATOM 697 C C . GLY A 1 91 ? 2.777 -7.311 1.228 1.00 97.00 91 GLY A C 1
ATOM 698 O O . GLY A 1 91 ? 2.164 -8.376 1.211 1.00 97.00 91 GLY A O 1
ATOM 699 N N . GLN A 1 92 ? 4.113 -7.250 1.275 1.00 97.56 92 GLN A N 1
ATOM 700 C CA . GLN A 1 92 ? 5.031 -8.370 1.024 1.00 97.56 92 GLN A CA 1
ATOM 701 C C . GLN A 1 92 ? 4.630 -9.677 1.729 1.00 97.56 92 GLN A C 1
ATOM 703 O O . GLN A 1 92 ? 4.422 -10.691 1.070 1.00 97.56 92 GLN A O 1
ATOM 708 N N . LEU A 1 93 ? 4.389 -9.642 3.046 1.00 97.19 93 LEU A N 1
ATOM 709 C CA . LEU A 1 93 ? 4.035 -10.845 3.816 1.00 97.19 93 LEU A CA 1
ATOM 710 C C . LEU A 1 93 ? 2.734 -11.510 3.339 1.00 97.19 93 LEU A C 1
ATOM 712 O O . LEU A 1 93 ? 2.593 -12.734 3.362 1.00 97.19 93 LEU A O 1
ATOM 716 N N . GLN A 1 94 ? 1.743 -10.713 2.934 1.00 97.00 94 GLN A N 1
ATOM 717 C CA . GLN A 1 94 ? 0.499 -11.250 2.389 1.00 97.00 94 GLN A CA 1
ATOM 718 C C . GLN A 1 94 ? 0.739 -11.846 1.002 1.00 97.00 94 GLN A C 1
ATOM 720 O O . GLN A 1 94 ? 0.179 -12.896 0.685 1.00 97.00 94 GLN A O 1
ATOM 725 N N . VAL A 1 95 ? 1.582 -11.202 0.196 1.00 97.00 95 VAL A N 1
ATOM 726 C CA . VAL A 1 95 ? 1.903 -11.629 -1.166 1.00 97.00 95 VAL A CA 1
ATOM 727 C C . VAL A 1 95 ? 2.636 -12.974 -1.180 1.00 97.00 95 VAL A C 1
ATOM 729 O O . VAL A 1 95 ? 2.264 -13.827 -1.984 1.00 97.00 95 VAL A O 1
ATOM 732 N N . GLU A 1 96 ? 3.547 -13.236 -0.238 1.00 97.81 96 GLU A N 1
ATOM 733 C CA . GLU A 1 96 ? 4.192 -14.553 -0.063 1.00 97.81 96 GLU A CA 1
ATOM 734 C C . GLU A 1 96 ? 3.165 -15.691 0.070 1.00 97.81 96 GLU A C 1
ATOM 736 O O . GLU A 1 96 ? 3.290 -16.755 -0.541 1.00 97.81 96 GLU A O 1
ATOM 741 N N . THR A 1 97 ? 2.079 -15.451 0.814 1.00 97.56 97 THR A N 1
ATOM 742 C CA . THR A 1 97 ? 1.005 -16.444 0.980 1.00 97.56 97 THR A CA 1
ATOM 743 C C . THR A 1 97 ? 0.297 -16.736 -0.345 1.00 97.56 97 THR A C 1
ATOM 745 O O . THR A 1 97 ? -0.033 -17.888 -0.633 1.00 97.56 97 THR A O 1
ATOM 748 N N . PHE A 1 98 ? 0.073 -15.713 -1.174 1.00 97.19 98 PHE A N 1
ATOM 749 C CA . PHE A 1 98 ? -0.523 -15.897 -2.498 1.00 97.19 98 PHE A CA 1
ATOM 750 C C . PHE A 1 98 ? 0.447 -16.558 -3.482 1.00 97.19 98 PHE A C 1
ATOM 752 O O . PHE A 1 98 ? 0.020 -17.419 -4.254 1.00 97.19 98 PHE A O 1
ATOM 759 N N . ALA A 1 99 ? 1.739 -16.225 -3.433 1.00 97.62 99 ALA A N 1
ATOM 760 C CA . ALA A 1 99 ? 2.765 -16.850 -4.266 1.00 97.62 99 ALA A CA 1
ATOM 761 C C . ALA A 1 99 ? 2.824 -18.371 -4.040 1.00 97.62 99 ALA A C 1
ATOM 763 O O . ALA A 1 99 ? 2.897 -19.135 -5.001 1.00 97.62 99 ALA A O 1
ATOM 764 N N . CYS A 1 100 ? 2.649 -18.838 -2.799 1.00 97.19 100 CYS A N 1
ATOM 765 C CA . CYS A 1 100 ? 2.532 -20.270 -2.496 1.00 97.19 100 CYS A CA 1
ATOM 766 C C . CYS A 1 100 ? 1.342 -20.965 -3.189 1.00 97.19 100 CYS A C 1
ATOM 768 O O . CYS A 1 100 ? 1.377 -22.179 -3.383 1.00 97.19 100 CYS A O 1
ATOM 770 N N . ALA A 1 101 ? 0.288 -20.226 -3.554 1.00 97.38 101 ALA A N 1
ATOM 771 C CA . ALA A 1 101 ? -0.919 -20.777 -4.171 1.00 97.38 101 ALA A CA 1
ATOM 772 C C . ALA A 1 101 ? -0.938 -20.656 -5.703 1.00 97.38 101 ALA A C 1
ATOM 774 O O . ALA A 1 101 ? -1.417 -21.567 -6.376 1.00 97.38 101 ALA A O 1
ATOM 775 N N . VAL A 1 102 ? -0.454 -19.537 -6.256 1.00 97.50 102 VAL A N 1
ATOM 776 C CA . VAL A 1 102 ? -0.547 -19.236 -7.703 1.00 97.50 102 VAL A CA 1
ATOM 777 C C . VAL A 1 102 ? 0.803 -18.926 -8.362 1.00 97.50 102 VAL A C 1
ATOM 779 O O . VAL A 1 102 ? 0.850 -18.498 -9.512 1.00 97.50 102 VAL A O 1
ATOM 782 N N . SER A 1 103 ? 1.899 -19.187 -7.650 1.00 96.88 103 SER A N 1
ATOM 783 C CA . SER A 1 103 ? 3.299 -19.072 -8.076 1.00 96.88 103 SER A CA 1
ATOM 784 C C . SER A 1 103 ? 3.804 -17.659 -8.354 1.00 96.88 103 SER A C 1
ATOM 786 O O . SER A 1 103 ? 4.804 -17.269 -7.770 1.00 96.88 103 SER A O 1
ATOM 788 N N . SER A 1 104 ? 3.156 -16.873 -9.208 1.00 96.81 104 SER A N 1
ATOM 789 C CA . SER A 1 104 ? 3.627 -15.530 -9.568 1.00 96.81 104 SER A CA 1
ATOM 790 C C . SER A 1 104 ? 2.530 -14.508 -9.333 1.00 96.81 104 SER A C 1
ATOM 792 O O . SER A 1 104 ? 1.454 -14.588 -9.927 1.00 96.81 104 SER A O 1
ATOM 794 N N . VAL A 1 105 ? 2.806 -13.543 -8.464 1.00 97.75 105 VAL A N 1
ATOM 795 C CA . VAL A 1 105 ? 1.852 -12.508 -8.061 1.00 97.75 105 VAL A CA 1
ATOM 796 C C . VAL A 1 105 ? 2.538 -11.156 -7.985 1.00 97.75 105 VAL A C 1
ATOM 798 O O . VAL A 1 105 ? 3.755 -11.066 -7.861 1.00 97.75 105 VAL A O 1
ATOM 801 N N . TYR A 1 106 ? 1.748 -10.092 -8.060 1.00 98.06 106 TYR A N 1
ATOM 802 C CA . TYR A 1 106 ? 2.215 -8.752 -7.743 1.00 98.06 106 TYR A CA 1
ATOM 803 C C . TYR A 1 106 ? 1.103 -7.957 -7.065 1.00 98.06 106 TYR A C 1
ATOM 805 O O . TYR A 1 106 ? -0.081 -8.164 -7.348 1.00 98.06 106 TYR A O 1
ATOM 813 N N . THR A 1 107 ? 1.474 -7.028 -6.191 1.00 98.00 107 THR A N 1
ATOM 814 C CA . THR A 1 107 ? 0.571 -5.970 -5.725 1.00 98.00 107 THR A CA 1
ATOM 815 C C . THR A 1 107 ? 0.833 -4.690 -6.489 1.00 98.00 107 THR A C 1
ATOM 817 O O . THR A 1 107 ? 1.935 -4.431 -6.967 1.00 98.00 107 THR A O 1
ATOM 820 N N . PHE A 1 108 ? -0.203 -3.867 -6.585 1.00 98.12 108 PHE A N 1
ATOM 821 C CA . PHE A 1 108 ? -0.074 -2.465 -6.934 1.00 98.12 108 PHE A CA 1
ATOM 822 C C . PHE A 1 108 ? -1.067 -1.699 -6.061 1.00 98.12 108 PHE A C 1
ATOM 824 O O . PHE A 1 108 ? -2.275 -1.735 -6.300 1.00 98.12 108 PHE A O 1
ATOM 831 N N . GLY A 1 1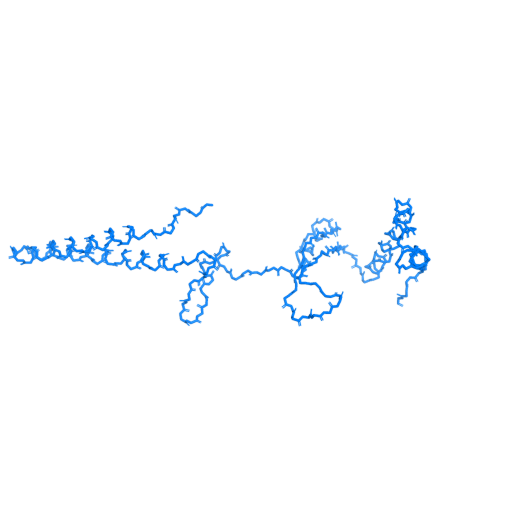09 ? -0.565 -1.070 -4.999 1.00 97.88 109 GLY A N 1
ATOM 832 C CA . GLY A 1 109 ? -1.411 -0.446 -3.987 1.00 97.88 109 GLY A CA 1
ATOM 833 C C . GLY A 1 109 ? -0.714 0.655 -3.188 1.00 97.88 109 GLY A C 1
ATOM 834 O O . GLY A 1 109 ? 0.513 0.787 -3.250 1.00 97.88 109 GLY A O 1
ATOM 835 N N . PRO A 1 110 ? -1.491 1.459 -2.443 1.00 97.94 110 PRO A N 1
ATOM 836 C CA . PRO A 1 110 ? -0.951 2.481 -1.561 1.00 97.94 110 PRO A CA 1
ATOM 837 C C . PRO A 1 110 ? -0.308 1.855 -0.318 1.00 97.94 110 PRO A C 1
ATOM 839 O O . PRO A 1 110 ? -0.796 0.872 0.241 1.00 97.94 110 PRO A O 1
ATOM 842 N N . THR A 1 111 ? 0.770 2.479 0.137 1.00 98.00 111 THR A N 1
ATOM 843 C CA . THR A 1 111 ? 1.527 2.138 1.343 1.00 98.00 111 THR A CA 1
ATOM 844 C C . THR A 1 111 ? 1.885 3.415 2.091 1.00 98.00 111 THR A C 1
ATOM 846 O O . THR A 1 111 ? 1.909 4.506 1.512 1.00 98.00 111 THR A O 1
ATOM 849 N N . PHE A 1 112 ? 2.123 3.289 3.394 1.00 98.25 112 PHE A N 1
ATOM 850 C CA . PHE A 1 112 ? 2.185 4.436 4.290 1.00 98.25 112 PHE A CA 1
ATOM 851 C C . PHE A 1 112 ? 3.406 4.359 5.197 1.00 98.25 112 PHE A C 1
ATOM 853 O O . PHE A 1 112 ? 3.713 3.299 5.739 1.00 98.25 112 PHE A O 1
ATOM 860 N N . ARG A 1 113 ? 4.087 5.488 5.411 1.00 97.06 113 ARG A N 1
ATOM 861 C CA . ARG A 1 113 ? 5.188 5.615 6.377 1.00 97.06 113 ARG A CA 1
ATOM 862 C C . ARG A 1 113 ? 4.965 6.838 7.258 1.00 97.06 113 ARG A C 1
ATOM 864 O O . ARG A 1 113 ? 4.796 7.946 6.768 1.00 97.06 113 ARG A O 1
ATOM 871 N N . ALA A 1 114 ? 4.975 6.627 8.572 1.00 95.75 114 ALA A N 1
ATOM 872 C CA . ALA A 1 114 ? 4.686 7.661 9.572 1.00 95.75 114 ALA A CA 1
ATOM 873 C C . ALA A 1 114 ? 5.949 8.335 10.146 1.00 95.75 114 ALA A C 1
ATOM 875 O O . ALA A 1 114 ? 5.895 8.984 11.190 1.00 95.75 114 ALA A O 1
ATOM 876 N N . GLU A 1 115 ? 7.104 8.147 9.508 1.00 93.88 115 GLU A N 1
ATOM 877 C CA . GLU A 1 115 ? 8.359 8.764 9.934 1.00 93.88 115 GLU A CA 1
ATOM 878 C C . GLU A 1 115 ? 8.331 10.287 9.739 1.00 93.88 115 GLU A C 1
ATOM 880 O O . GLU A 1 115 ? 7.850 10.796 8.727 1.00 93.88 115 GLU A O 1
ATOM 885 N N . ASN A 1 116 ? 8.876 11.034 10.703 1.00 93.94 116 ASN A N 1
ATOM 886 C CA . ASN A 1 116 ? 8.991 12.489 10.606 1.00 93.94 116 ASN A CA 1
ATOM 887 C C . ASN A 1 116 ? 10.199 12.881 9.736 1.00 93.94 116 ASN A C 1
ATOM 889 O O . ASN A 1 116 ? 11.210 13.375 10.237 1.00 93.94 116 ASN A O 1
ATOM 893 N N . SER A 1 117 ? 10.105 12.599 8.436 1.00 92.75 117 SER A N 1
ATOM 894 C CA . SER A 1 117 ? 11.149 12.859 7.441 1.00 92.75 117 SER A CA 1
ATOM 895 C C . SER A 1 117 ? 10.681 13.920 6.446 1.00 92.75 117 SER A C 1
ATOM 897 O O . SER A 1 117 ? 9.865 13.650 5.568 1.00 92.75 117 SER A O 1
ATOM 899 N N . ASN A 1 118 ? 11.202 15.143 6.573 1.00 92.94 118 ASN A N 1
ATOM 900 C CA . ASN A 1 118 ? 10.879 16.245 5.664 1.00 92.94 118 ASN A CA 1
ATOM 901 C C . ASN A 1 118 ? 12.000 16.454 4.639 1.00 92.94 118 ASN A C 1
ATOM 903 O O . ASN A 1 118 ? 12.873 17.307 4.801 1.00 92.94 118 ASN A O 1
ATOM 907 N N . THR A 1 119 ? 11.989 15.645 3.584 1.00 95.31 119 THR A N 1
ATOM 908 C CA . THR A 1 119 ? 12.933 15.760 2.463 1.00 95.31 119 THR A CA 1
ATOM 909 C C . THR A 1 119 ? 12.166 15.727 1.145 1.00 95.31 119 THR A C 1
ATOM 911 O O . THR A 1 119 ? 11.056 15.207 1.088 1.00 95.31 119 THR A O 1
ATOM 914 N N . SER A 1 120 ? 12.777 16.186 0.053 1.00 95.31 120 SER A N 1
ATOM 915 C CA . SER A 1 120 ? 12.141 16.195 -1.274 1.00 95.31 120 SER A CA 1
ATOM 916 C C . SER A 1 120 ? 11.836 14.810 -1.866 1.00 95.31 120 SER A C 1
ATOM 918 O O . SER A 1 120 ? 11.248 14.737 -2.940 1.00 95.31 120 SER A O 1
ATOM 920 N N . ARG A 1 121 ? 12.256 13.719 -1.209 1.00 94.75 121 ARG A N 1
ATOM 921 C CA . ARG A 1 121 ? 12.114 12.338 -1.702 1.00 94.75 121 ARG A CA 1
ATOM 922 C C . ARG A 1 121 ? 11.290 11.428 -0.786 1.00 94.75 121 ARG A C 1
ATOM 924 O O . ARG A 1 121 ? 11.151 10.255 -1.108 1.00 94.75 121 ARG A O 1
ATOM 931 N N . HIS A 1 122 ? 10.774 11.935 0.334 1.00 96.00 122 HIS A N 1
ATOM 932 C CA . HIS A 1 122 ? 9.977 11.144 1.275 1.00 96.00 122 HIS A CA 1
ATOM 933 C C . HIS A 1 122 ? 8.514 11.590 1.235 1.00 96.00 122 HIS A C 1
ATOM 935 O O . HIS A 1 122 ? 8.215 12.777 1.347 1.00 96.00 122 HIS A O 1
ATOM 941 N N . LEU A 1 123 ? 7.612 10.621 1.080 1.00 96.44 123 LEU A N 1
ATOM 942 C CA . LEU A 1 123 ? 6.165 10.806 1.137 1.00 96.44 123 LEU A CA 1
ATOM 943 C C . LEU A 1 123 ? 5.600 9.926 2.255 1.00 96.44 123 LEU A C 1
ATOM 945 O O . LEU A 1 123 ? 6.054 8.799 2.444 1.00 96.44 123 LEU A O 1
ATOM 949 N N . ALA A 1 124 ? 4.596 10.430 2.975 1.00 96.69 124 ALA A N 1
ATOM 950 C CA . ALA A 1 124 ? 3.902 9.657 4.007 1.00 96.69 124 ALA A CA 1
ATOM 951 C C . ALA A 1 124 ? 2.931 8.620 3.416 1.00 96.69 124 ALA A C 1
ATOM 953 O O . ALA A 1 124 ? 2.635 7.617 4.060 1.00 96.69 124 ALA A O 1
ATOM 954 N N . GLU A 1 125 ? 2.466 8.854 2.189 1.00 98.06 125 GLU A N 1
ATOM 955 C CA . GLU A 1 125 ? 1.629 7.960 1.394 1.00 98.06 125 GLU A CA 1
ATOM 956 C C . GLU A 1 125 ? 2.218 7.881 -0.016 1.00 98.06 125 GLU A C 1
ATOM 958 O O . GLU A 1 125 ? 2.487 8.907 -0.646 1.00 98.06 125 GLU A O 1
ATOM 963 N N . PHE A 1 126 ? 2.446 6.666 -0.503 1.00 97.81 126 PHE A N 1
ATOM 964 C CA . PHE A 1 126 ? 2.975 6.415 -1.840 1.00 97.81 126 PHE A CA 1
ATOM 965 C C . PHE A 1 126 ? 2.562 5.030 -2.326 1.00 97.81 126 PHE A C 1
ATOM 967 O O . PHE A 1 126 ? 2.167 4.164 -1.548 1.00 97.81 126 PHE A O 1
ATOM 974 N N . TRP A 1 127 ? 2.647 4.815 -3.633 1.00 98.19 127 TRP A N 1
ATOM 975 C CA . TRP A 1 127 ? 2.273 3.547 -4.243 1.00 98.19 127 TRP A CA 1
ATOM 976 C C . TRP A 1 127 ? 3.485 2.641 -4.399 1.00 98.19 127 TRP A C 1
ATOM 978 O O . TRP A 1 127 ? 4.543 3.092 -4.842 1.00 98.19 127 TRP A O 1
ATOM 988 N N . MET A 1 128 ? 3.308 1.365 -4.068 1.00 98.31 128 MET A N 1
ATOM 989 C CA . MET A 1 128 ? 4.296 0.327 -4.337 1.00 98.31 128 MET A CA 1
ATOM 990 C C . MET A 1 128 ? 3.752 -0.697 -5.324 1.00 98.31 128 MET A C 1
ATOM 992 O O . MET A 1 128 ? 2.559 -1.011 -5.332 1.00 98.31 128 MET A O 1
ATOM 996 N N . VAL A 1 129 ? 4.666 -1.193 -6.155 1.00 97.75 129 VAL A N 1
ATOM 997 C CA . VAL A 1 129 ? 4.481 -2.378 -6.987 1.00 97.75 129 VAL A CA 1
ATOM 998 C C . VAL A 1 129 ? 5.414 -3.443 -6.429 1.00 97.75 129 VAL A C 1
ATOM 1000 O O . VAL A 1 129 ? 6.626 -3.236 -6.434 1.00 97.75 129 VAL A O 1
ATOM 1003 N N . GLU A 1 130 ? 4.861 -4.540 -5.917 1.00 98.06 130 GLU A N 1
ATOM 1004 C CA . GLU A 1 130 ? 5.628 -5.567 -5.197 1.00 98.06 130 GLU A CA 1
ATOM 1005 C C . GLU A 1 130 ? 5.385 -6.931 -5.860 1.00 98.06 130 GLU A C 1
ATOM 1007 O O . GLU A 1 130 ? 4.327 -7.528 -5.640 1.00 98.06 130 GLU A O 1
ATOM 1012 N N . PRO A 1 131 ? 6.294 -7.405 -6.731 1.00 97.38 131 PRO A N 1
ATOM 1013 C CA . PRO A 1 131 ? 6.226 -8.754 -7.278 1.00 97.38 131 PRO A CA 1
ATOM 1014 C C . PRO A 1 131 ? 6.731 -9.789 -6.263 1.00 97.38 131 PRO A C 1
ATOM 1016 O O . PRO A 1 131 ? 7.673 -9.522 -5.527 1.00 97.38 131 PRO A O 1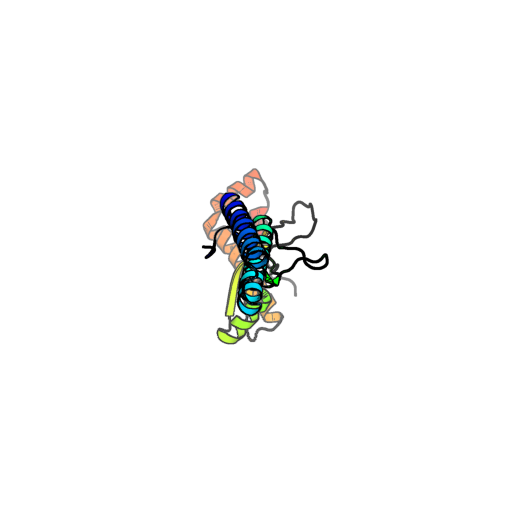
ATOM 1019 N N . GLU A 1 132 ? 6.150 -10.987 -6.285 1.00 98.06 132 GLU A N 1
ATOM 1020 C CA . GLU A 1 132 ? 6.629 -12.161 -5.548 1.00 98.06 132 GLU A CA 1
ATOM 1021 C C . GLU A 1 132 ? 6.525 -13.393 -6.453 1.00 98.06 132 GLU A C 1
ATOM 1023 O O . GLU A 1 132 ? 5.507 -13.614 -7.127 1.00 98.06 132 GLU A O 1
ATOM 1028 N N . ILE A 1 133 ? 7.592 -14.191 -6.492 1.00 97.44 133 ILE A N 1
ATOM 1029 C CA . ILE A 1 133 ? 7.749 -15.292 -7.443 1.00 97.44 133 ILE A CA 1
ATOM 1030 C C . ILE A 1 133 ? 8.173 -16.545 -6.676 1.00 97.44 133 ILE A C 1
ATOM 1032 O O . ILE A 1 133 ? 9.281 -16.637 -6.159 1.00 97.44 133 ILE A O 1
ATOM 1036 N N . ALA A 1 134 ? 7.294 -17.540 -6.620 1.00 97.50 134 ALA A N 1
ATOM 1037 C CA . ALA A 1 134 ? 7.602 -18.840 -6.043 1.00 97.50 134 ALA A CA 1
ATOM 1038 C C . ALA A 1 134 ? 8.704 -19.545 -6.843 1.00 97.50 134 ALA A C 1
ATOM 1040 O O . ALA A 1 134 ? 8.759 -19.448 -8.070 1.00 97.50 134 ALA A O 1
ATOM 1041 N N . PHE A 1 135 ? 9.537 -20.313 -6.136 1.00 96.75 135 PHE A N 1
ATOM 1042 C CA . PHE A 1 135 ? 10.679 -21.047 -6.699 1.00 96.75 135 PHE A CA 1
ATOM 1043 C C . PHE A 1 135 ? 11.762 -20.159 -7.336 1.00 96.75 135 PHE A C 1
ATOM 1045 O O . PHE A 1 135 ? 12.602 -20.673 -8.071 1.00 96.75 135 PHE A O 1
ATOM 1052 N N . ALA A 1 136 ? 11.743 -18.851 -7.069 1.00 97.00 136 ALA A N 1
ATOM 1053 C CA . ALA A 1 136 ? 12.788 -17.928 -7.480 1.00 97.00 136 ALA A CA 1
ATOM 1054 C C . ALA A 1 136 ? 13.890 -17.854 -6.420 1.00 97.00 136 ALA A C 1
ATOM 1056 O O . ALA A 1 136 ? 13.620 -17.779 -5.222 1.00 97.00 136 ALA A O 1
ATOM 1057 N N . GLU A 1 137 ? 15.136 -17.827 -6.878 1.00 97.44 137 GLU A N 1
ATOM 1058 C CA . GLU A 1 137 ? 16.283 -17.461 -6.052 1.00 97.44 137 GLU A CA 1
ATOM 1059 C C . GLU A 1 137 ? 16.646 -15.988 -6.285 1.00 97.44 137 GLU A C 1
ATOM 1061 O O . GLU A 1 137 ? 16.164 -15.343 -7.219 1.00 97.44 137 GLU A O 1
ATOM 1066 N N . LEU A 1 138 ? 17.578 -15.451 -5.491 1.00 96.38 138 LEU A N 1
ATOM 1067 C CA . LEU A 1 138 ? 18.024 -14.055 -5.616 1.00 96.38 138 LEU A CA 1
ATOM 1068 C C . LEU A 1 138 ? 18.417 -13.673 -7.056 1.00 96.38 138 LEU A C 1
ATOM 1070 O O . LEU A 1 138 ? 18.144 -12.569 -7.516 1.00 96.38 138 LEU A O 1
ATOM 1074 N N . LYS A 1 139 ? 19.043 -14.591 -7.801 1.00 96.38 139 LYS A N 1
ATOM 1075 C CA . LYS A 1 139 ? 19.432 -14.338 -9.195 1.00 96.38 139 LYS A CA 1
ATOM 1076 C C . LYS A 1 139 ? 18.221 -14.136 -10.110 1.00 96.38 139 LYS A C 1
ATOM 1078 O O . LYS A 1 139 ? 18.309 -13.342 -11.048 1.00 96.38 139 LYS A O 1
ATOM 1083 N N . ASP A 1 140 ? 17.135 -14.858 -9.863 1.00 96.69 140 ASP A N 1
ATOM 1084 C CA . ASP A 1 140 ? 15.893 -14.756 -10.626 1.00 96.69 140 ASP A CA 1
ATOM 1085 C C . ASP A 1 140 ? 15.164 -13.454 -10.300 1.00 96.69 140 ASP A C 1
ATOM 1087 O O . ASP A 1 140 ? 14.704 -12.776 -11.218 1.00 96.69 140 ASP A O 1
ATOM 1091 N N . ASP A 1 141 ? 15.168 -13.043 -9.030 1.00 95.44 141 ASP A N 1
ATOM 1092 C CA . ASP A 1 141 ? 14.654 -11.736 -8.610 1.00 95.44 141 ASP A CA 1
ATOM 1093 C C . ASP A 1 141 ? 15.434 -10.585 -9.273 1.00 95.44 141 ASP A C 1
ATOM 1095 O O . ASP A 1 141 ? 14.853 -9.721 -9.932 1.00 95.44 141 ASP A O 1
ATOM 1099 N N . MET A 1 142 ? 16.773 -10.639 -9.257 1.00 96.50 142 MET A N 1
ATOM 1100 C CA . MET A 1 142 ? 17.617 -9.664 -9.966 1.00 96.50 142 MET A CA 1
ATOM 1101 C C . MET A 1 142 ? 17.347 -9.639 -11.480 1.00 96.50 142 MET A C 1
ATOM 1103 O O . MET A 1 142 ? 17.309 -8.564 -12.081 1.00 96.50 142 MET A O 1
ATOM 1107 N N . ASN A 1 143 ? 17.147 -10.808 -12.107 1.00 96.56 143 ASN A N 1
ATOM 1108 C CA . ASN A 1 143 ? 16.758 -10.898 -13.520 1.00 96.56 143 ASN A CA 1
ATOM 1109 C C . ASN A 1 143 ? 15.408 -10.213 -13.769 1.00 96.56 143 ASN A C 1
ATOM 1111 O O . ASN A 1 143 ? 15.262 -9.484 -14.752 1.00 96.56 143 ASN A O 1
ATOM 1115 N N . CYS A 1 144 ? 14.429 -10.463 -12.898 1.00 96.31 144 CYS A N 1
ATOM 1116 C CA . CYS A 1 144 ? 13.089 -9.902 -13.000 1.00 96.31 144 CYS A CA 1
ATOM 1117 C C . CYS A 1 144 ? 13.116 -8.379 -12.837 1.00 96.31 144 CYS A C 1
ATOM 1119 O O . CYS A 1 144 ? 12.575 -7.667 -13.684 1.00 96.31 144 CYS A O 1
ATOM 1121 N N . ALA A 1 145 ? 13.805 -7.870 -11.813 1.00 96.19 145 ALA A N 1
ATOM 1122 C CA . ALA A 1 145 ? 13.958 -6.439 -11.569 1.00 96.19 145 ALA A CA 1
ATOM 1123 C C . ALA A 1 145 ? 14.621 -5.720 -12.757 1.00 96.19 145 ALA A C 1
ATOM 1125 O O . ALA A 1 145 ? 14.119 -4.696 -13.228 1.00 96.19 145 ALA A O 1
ATOM 1126 N N . GLU A 1 146 ? 15.710 -6.280 -13.295 1.00 97.62 146 GLU A N 1
ATOM 1127 C CA . GLU A 1 146 ? 16.392 -5.733 -14.472 1.00 97.62 146 GLU A CA 1
ATOM 1128 C C . GLU A 1 146 ? 15.477 -5.731 -15.708 1.00 97.62 146 GLU A C 1
ATOM 1130 O O . GLU A 1 146 ? 15.349 -4.707 -16.388 1.00 97.62 146 GLU A O 1
ATOM 1135 N N . ALA A 1 147 ? 14.805 -6.852 -15.991 1.00 97.56 147 ALA A N 1
ATOM 1136 C CA . ALA A 1 147 ? 13.892 -6.968 -17.127 1.00 97.56 147 ALA A CA 1
ATOM 1137 C C . ALA A 1 147 ? 12.710 -5.993 -17.014 1.00 97.56 147 ALA A C 1
ATOM 1139 O O . ALA A 1 147 ? 12.351 -5.347 -18.000 1.00 97.56 147 ALA A O 1
ATOM 1140 N N . TYR A 1 148 ? 12.147 -5.845 -15.814 1.00 97.44 148 TYR A N 1
ATOM 1141 C CA . TYR A 1 148 ? 11.034 -4.944 -15.533 1.00 97.44 148 TYR A CA 1
ATOM 1142 C C . TYR A 1 148 ? 11.409 -3.479 -15.779 1.00 97.44 148 TYR A C 1
ATOM 1144 O O . TYR A 1 148 ? 10.733 -2.788 -16.545 1.00 97.44 148 TYR A O 1
ATOM 1152 N N . VAL A 1 149 ? 12.523 -3.007 -15.209 1.00 97.50 149 VAL A N 1
ATOM 1153 C CA . VAL A 1 149 ? 12.970 -1.614 -15.387 1.00 97.50 149 VAL A CA 1
ATOM 1154 C C . VAL A 1 149 ? 13.297 -1.322 -16.853 1.00 97.50 149 VAL A C 1
ATOM 1156 O O . VAL A 1 149 ? 12.894 -0.279 -17.379 1.00 97.50 149 VAL A O 1
ATOM 1159 N N . LYS A 1 150 ? 13.975 -2.246 -17.545 1.00 98.12 150 LYS A N 1
ATOM 1160 C CA . LYS A 1 150 ? 14.279 -2.099 -18.977 1.00 98.12 150 LYS A CA 1
ATOM 1161 C C . LYS A 1 150 ? 13.020 -2.042 -19.830 1.00 98.12 150 LYS A C 1
ATOM 1163 O O . LYS A 1 150 ? 12.924 -1.191 -20.716 1.00 98.12 150 LYS A O 1
ATOM 1168 N N . PHE A 1 151 ? 12.055 -2.915 -19.543 1.00 98.19 151 PHE A N 1
ATOM 1169 C CA . PHE A 1 151 ? 10.766 -2.920 -20.221 1.00 98.19 151 PHE A CA 1
ATOM 1170 C C . PHE A 1 151 ? 10.048 -1.579 -20.054 1.00 98.19 151 PHE A C 1
ATOM 1172 O O . PHE A 1 151 ? 9.637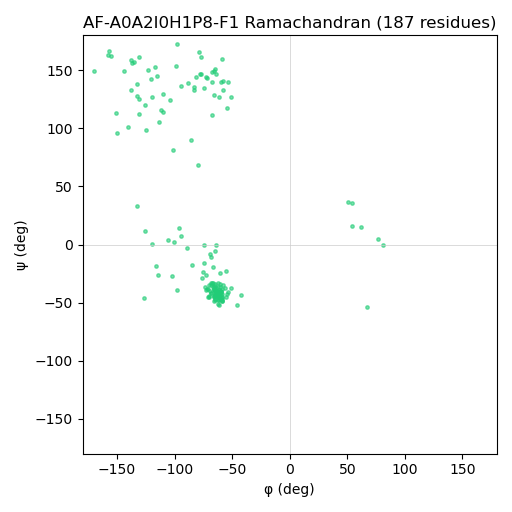 -1.003 -21.056 1.00 98.19 151 PHE A O 1
ATOM 1179 N N . LEU A 1 152 ? 9.962 -1.042 -18.832 1.00 98.06 152 LEU A N 1
ATOM 1180 C CA . LEU A 1 152 ? 9.317 0.251 -18.582 1.00 98.06 152 LEU A CA 1
ATOM 1181 C C . LEU A 1 152 ? 10.013 1.407 -19.307 1.00 98.06 152 LEU A C 1
ATOM 1183 O O . LEU A 1 152 ? 9.337 2.234 -19.915 1.00 98.06 152 LEU A O 1
ATOM 1187 N N . CYS A 1 153 ? 11.351 1.451 -19.291 1.00 97.94 153 CYS A N 1
ATOM 1188 C CA . CYS A 1 153 ? 12.108 2.483 -20.007 1.00 97.94 153 CYS A CA 1
ATOM 1189 C C . CYS A 1 153 ? 11.802 2.453 -21.507 1.00 97.94 153 CYS A C 1
ATOM 1191 O O . CYS A 1 153 ? 11.557 3.496 -22.112 1.00 97.94 153 CYS A O 1
ATOM 1193 N N . LYS A 1 154 ? 11.790 1.255 -22.103 1.00 97.44 154 LYS A N 1
ATOM 1194 C CA . LYS A 1 154 ? 11.465 1.081 -23.518 1.00 97.44 154 LYS A CA 1
ATOM 1195 C C . LYS A 1 154 ? 10.009 1.440 -23.808 1.00 97.44 154 LYS A C 1
ATOM 1197 O O . LYS A 1 154 ? 9.749 2.214 -24.720 1.00 97.44 154 LYS A O 1
ATOM 1202 N N . TRP A 1 155 ? 9.075 0.926 -23.012 1.00 98.38 155 TRP A N 1
ATOM 1203 C CA . TRP A 1 155 ? 7.647 1.171 -23.193 1.00 98.38 155 TRP A CA 1
ATOM 1204 C C . TRP A 1 155 ? 7.323 2.667 -23.132 1.00 98.38 155 TRP A C 1
ATOM 1206 O O . TRP A 1 155 ? 6.588 3.163 -23.981 1.00 98.38 155 TRP A O 1
ATOM 1216 N N . LEU A 1 156 ? 7.924 3.400 -22.190 1.00 97.62 156 LEU A N 1
ATOM 1217 C CA . LEU A 1 156 ? 7.758 4.848 -22.066 1.00 97.62 156 LEU A CA 1
ATOM 1218 C C . LEU A 1 156 ? 8.251 5.596 -23.314 1.00 97.62 156 LEU A C 1
ATOM 1220 O O . LEU A 1 156 ? 7.576 6.504 -23.789 1.00 97.62 156 LEU A O 1
ATOM 1224 N N . LEU A 1 157 ? 9.401 5.204 -23.869 1.00 97.06 157 LEU A N 1
ATOM 1225 C CA . LEU A 1 157 ? 9.943 5.810 -25.090 1.00 97.06 157 LEU A CA 1
ATOM 1226 C C . LEU A 1 157 ? 9.128 5.455 -26.340 1.00 97.06 157 LEU A C 1
ATOM 1228 O O . LEU A 1 157 ? 8.999 6.292 -27.227 1.00 97.06 157 LEU A O 1
ATOM 1232 N N . ASP A 1 158 ? 8.581 4.242 -26.405 1.00 97.94 158 ASP A N 1
ATOM 1233 C CA . ASP A 1 158 ? 7.800 3.770 -27.551 1.00 97.94 158 ASP A CA 1
ATOM 1234 C C . ASP A 1 158 ? 6.377 4.366 -27.568 1.00 97.94 158 ASP A C 1
ATOM 1236 O O . ASP A 1 158 ? 5.799 4.531 -28.641 1.00 97.94 158 ASP A O 1
ATOM 1240 N N . ASN A 1 159 ? 5.803 4.689 -26.399 1.00 98.44 159 ASN A N 1
ATOM 1241 C CA . ASN A 1 159 ? 4.387 5.070 -26.272 1.00 98.44 159 ASN A CA 1
ATOM 1242 C C . ASN A 1 159 ? 4.150 6.513 -25.795 1.00 98.44 159 ASN A C 1
ATOM 1244 O O . ASN A 1 159 ? 3.051 7.029 -25.983 1.00 98.44 159 ASN A O 1
ATOM 1248 N N . CYS A 1 160 ? 5.139 7.170 -25.182 1.00 97.94 160 CYS 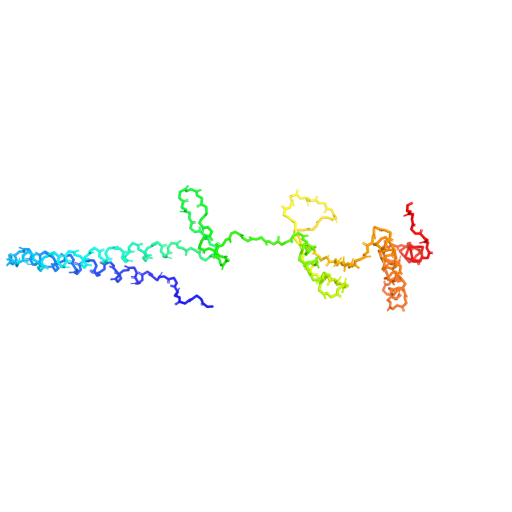A N 1
ATOM 1249 C CA . CYS A 1 160 ? 4.986 8.503 -24.580 1.00 97.94 160 CYS A CA 1
ATOM 1250 C C . CYS A 1 160 ? 6.127 9.455 -24.980 1.00 97.94 160 CYS A C 1
ATOM 1252 O O . CYS A 1 160 ? 6.550 10.295 -24.183 1.00 97.94 160 CYS A O 1
ATOM 1254 N N . LEU A 1 161 ? 6.666 9.315 -26.198 1.00 97.06 161 LEU A N 1
ATOM 1255 C CA . LEU A 1 161 ? 7.822 10.101 -26.637 1.00 97.06 161 LEU A CA 1
ATOM 1256 C C . LEU A 1 161 ? 7.554 11.612 -26.612 1.00 97.06 161 LEU A C 1
ATOM 1258 O O . LEU A 1 161 ? 8.410 12.354 -26.144 1.00 97.06 161 LEU A O 1
ATOM 1262 N N . ASP A 1 162 ? 6.372 12.057 -27.038 1.00 97.94 162 ASP A N 1
ATOM 1263 C CA . ASP A 1 162 ? 6.012 13.482 -27.081 1.00 97.94 162 ASP A CA 1
ATOM 1264 C C . ASP A 1 162 ? 6.086 14.137 -25.687 1.00 97.94 162 ASP A C 1
ATOM 1266 O O . ASP A 1 162 ? 6.669 15.213 -25.517 1.00 97.94 162 ASP A O 1
ATOM 1270 N N . ASP A 1 163 ? 5.570 13.453 -24.659 1.00 97.81 163 ASP A N 1
ATOM 1271 C CA . ASP A 1 163 ? 5.670 13.903 -23.265 1.00 97.81 163 ASP A CA 1
ATOM 1272 C C . ASP A 1 163 ? 7.129 13.918 -22.792 1.00 97.81 163 ASP A C 1
ATOM 1274 O O . ASP A 1 163 ? 7.571 14.842 -22.101 1.00 97.81 163 ASP A O 1
ATOM 1278 N N . MET A 1 164 ? 7.918 12.922 -23.201 1.00 97.81 164 MET A N 1
ATOM 1279 C CA . MET A 1 164 ? 9.341 12.864 -22.880 1.00 97.81 164 MET A CA 1
ATOM 1280 C C . MET A 1 164 ? 10.141 13.989 -23.544 1.00 97.81 164 MET A C 1
ATOM 1282 O O . MET A 1 164 ? 11.029 14.556 -22.905 1.00 97.81 164 MET A O 1
ATOM 1286 N N . GLU A 1 165 ? 9.828 14.360 -24.786 1.00 97.88 165 GLU A N 1
ATOM 1287 C CA . GLU A 1 165 ? 10.443 15.496 -25.481 1.00 97.88 165 GLU A CA 1
ATOM 1288 C C . GLU A 1 165 ? 10.082 16.823 -24.810 1.00 97.88 165 GLU A C 1
ATOM 1290 O O . GLU A 1 165 ? 10.944 17.695 -24.631 1.00 97.88 165 GLU A O 1
ATOM 1295 N N . PHE A 1 166 ? 8.833 16.963 -24.359 1.00 98.06 166 PHE A N 1
ATOM 1296 C CA . PHE A 1 166 ? 8.416 18.100 -23.548 1.00 98.06 166 PHE A CA 1
ATOM 1297 C C . PHE A 1 166 ? 9.225 18.188 -22.245 1.00 98.06 166 PHE A C 1
ATOM 1299 O O . PHE A 1 166 ? 9.745 19.260 -21.910 1.00 98.06 166 PHE A O 1
ATOM 1306 N N . LEU A 1 167 ? 9.385 17.075 -21.525 1.00 97.69 167 LEU A N 1
ATOM 1307 C CA . LEU A 1 167 ? 10.185 17.028 -20.299 1.00 97.69 167 LEU A CA 1
ATOM 1308 C C . LEU A 1 167 ? 11.664 17.338 -20.567 1.00 97.69 167 LEU A C 1
ATOM 1310 O O . LEU A 1 167 ? 12.279 18.099 -19.813 1.00 97.69 167 LEU A O 1
ATOM 1314 N N . ALA A 1 168 ? 12.215 16.815 -21.664 1.00 97.75 168 ALA A N 1
ATOM 1315 C CA . ALA A 1 168 ? 13.597 17.052 -22.064 1.00 97.75 168 ALA A CA 1
ATOM 1316 C C . ALA A 1 168 ? 13.867 18.531 -22.362 1.00 97.75 168 ALA A C 1
ATOM 1318 O O . ALA A 1 168 ? 14.888 19.093 -21.959 1.00 97.75 168 ALA A O 1
ATOM 1319 N N . LYS A 1 169 ? 12.922 19.191 -23.034 1.00 97.81 169 LYS A N 1
ATOM 1320 C CA . LYS A 1 169 ? 13.028 20.609 -23.379 1.00 97.81 169 LYS A CA 1
ATOM 1321 C C . LYS A 1 169 ? 12.950 21.523 -22.156 1.00 97.81 169 LYS A C 1
ATOM 1323 O O . LYS A 1 169 ? 13.686 22.508 -22.099 1.00 97.81 169 LYS A O 1
ATOM 1328 N N . ASN A 1 170 ? 12.048 21.229 -21.217 1.00 98.12 170 ASN A N 1
ATOM 1329 C CA . ASN A 1 170 ? 11.665 22.181 -20.169 1.00 98.12 170 ASN A CA 1
ATOM 1330 C C . ASN A 1 170 ? 12.304 21.915 -18.801 1.00 98.12 170 ASN A C 1
ATOM 1332 O O . ASN A 1 170 ? 12.483 22.861 -18.038 1.00 98.12 170 ASN A O 1
ATOM 1336 N N . TYR A 1 171 ? 12.655 20.665 -18.486 1.00 96.50 171 TYR A N 1
ATOM 1337 C CA . TYR A 1 171 ? 13.088 20.284 -17.137 1.00 96.50 171 TYR A CA 1
ATOM 1338 C C . TYR A 1 171 ? 14.436 19.563 -17.123 1.00 96.50 171 TYR A C 1
ATOM 1340 O O . TYR A 1 171 ? 15.295 19.910 -16.314 1.00 96.50 171 TYR A O 1
ATOM 1348 N N . ASP A 1 172 ? 14.652 18.588 -18.012 1.00 96.44 172 ASP A N 1
ATOM 1349 C CA . ASP A 1 172 ? 15.859 17.757 -17.972 1.00 96.44 172 ASP A CA 1
ATOM 1350 C C . ASP A 1 172 ? 16.299 17.262 -19.351 1.00 96.44 172 ASP A C 1
ATOM 1352 O O . ASP A 1 172 ? 15.879 16.206 -19.820 1.00 96.44 172 ASP A O 1
ATOM 1356 N N . LYS A 1 173 ? 17.239 17.990 -19.960 1.00 96.69 173 LYS A N 1
ATOM 1357 C CA . LYS A 1 173 ? 17.754 17.721 -21.313 1.00 96.69 173 LYS A CA 1
ATOM 1358 C C . LYS A 1 173 ? 18.309 16.308 -21.518 1.00 96.69 173 LYS A C 1
ATOM 1360 O O . LYS A 1 173 ? 18.389 15.873 -22.659 1.00 96.69 173 LYS A O 1
ATOM 1365 N N . GLY A 1 174 ? 18.711 15.614 -20.451 1.00 97.06 174 GLY A N 1
ATOM 1366 C CA . GLY A 1 174 ? 19.304 14.278 -20.526 1.00 97.06 174 GLY A CA 1
ATOM 1367 C C . GLY A 1 174 ? 18.339 13.135 -20.209 1.00 97.06 174 GLY A C 1
ATOM 1368 O O . GLY A 1 174 ? 18.780 11.987 -20.161 1.00 97.06 174 GLY A O 1
ATOM 1369 N N . CYS A 1 175 ? 17.053 13.396 -19.943 1.00 97.06 175 CYS A N 1
ATOM 1370 C CA . CYS A 1 175 ? 16.136 12.355 -19.467 1.00 97.06 175 CYS A CA 1
ATOM 1371 C C . CYS A 1 175 ? 15.938 11.213 -20.477 1.00 97.06 175 CYS A C 1
ATOM 1373 O O . CYS A 1 175 ? 15.997 10.047 -20.086 1.00 97.06 175 CYS A O 1
ATOM 1375 N N . ILE A 1 176 ? 15.796 11.529 -21.768 1.00 97.81 176 ILE A N 1
ATOM 1376 C CA . ILE A 1 176 ? 15.625 10.535 -22.839 1.00 97.81 176 ILE A CA 1
ATOM 1377 C C . ILE A 1 176 ? 16.877 9.666 -22.976 1.00 97.81 176 ILE A C 1
ATOM 1379 O O . ILE A 1 176 ? 16.777 8.440 -23.015 1.00 97.81 176 ILE A O 1
ATOM 1383 N N . ASP A 1 177 ? 18.061 10.280 -22.995 1.00 97.69 177 ASP A N 1
ATOM 1384 C CA . ASP A 1 177 ? 19.322 9.545 -23.121 1.00 97.69 177 ASP A CA 1
ATOM 1385 C C . ASP A 1 177 ? 19.560 8.630 -21.918 1.00 97.69 177 ASP A C 1
ATOM 1387 O O . ASP A 1 177 ? 19.998 7.491 -22.085 1.00 97.69 177 ASP A O 1
ATOM 1391 N N . ARG A 1 178 ? 19.191 9.070 -20.707 1.00 97.38 178 ARG A N 1
ATOM 1392 C CA . ARG A 1 178 ? 19.259 8.213 -19.518 1.00 97.38 178 ARG A CA 1
ATOM 1393 C C . ARG A 1 178 ? 18.301 7.031 -19.596 1.00 97.38 178 ARG A C 1
ATOM 1395 O O . ARG A 1 178 ? 18.716 5.929 -19.257 1.00 97.38 178 ARG A O 1
ATOM 1402 N N . LEU A 1 179 ? 17.065 7.219 -20.063 1.00 97.31 179 LEU A N 1
ATOM 1403 C CA . LEU A 1 179 ? 16.128 6.103 -20.256 1.00 97.31 179 LEU A CA 1
ATOM 1404 C C . LEU A 1 179 ? 16.647 5.104 -21.293 1.00 97.31 179 LEU A C 1
ATOM 1406 O O . LEU A 1 179 ? 16.586 3.898 -21.064 1.00 97.31 179 LEU A O 1
ATOM 1410 N N . ARG A 1 180 ? 17.216 5.590 -22.405 1.00 97.38 180 ARG A N 1
ATOM 1411 C CA . ARG A 1 180 ? 17.844 4.736 -23.428 1.00 97.38 180 ARG A CA 1
ATOM 1412 C C . ARG A 1 180 ? 19.026 3.956 -22.861 1.00 97.38 180 ARG A C 1
ATOM 1414 O O . ARG A 1 180 ? 19.140 2.757 -23.107 1.00 97.38 180 ARG A O 1
ATOM 1421 N N . MET A 1 181 ? 19.877 4.618 -22.082 1.00 97.44 181 MET A N 1
ATOM 1422 C CA . MET A 1 181 ? 21.015 3.993 -21.410 1.00 97.44 181 MET A CA 1
ATOM 1423 C C . MET A 1 181 ? 20.552 2.914 -20.423 1.00 97.44 181 MET A C 1
ATOM 1425 O O . MET A 1 181 ? 20.990 1.774 -20.526 1.00 97.44 181 MET A O 1
ATOM 1429 N N . VAL A 1 182 ? 19.630 3.230 -19.508 1.00 97.00 182 VAL A N 1
ATOM 1430 C CA . VAL A 1 182 ? 19.106 2.258 -18.529 1.00 97.00 182 VAL A CA 1
ATOM 1431 C C . VAL A 1 182 ? 18.413 1.086 -19.230 1.00 97.00 182 VAL A C 1
ATOM 1433 O O . VAL A 1 182 ? 18.624 -0.066 -18.862 1.00 97.00 182 VAL A O 1
ATOM 1436 N N . GLY A 1 183 ? 17.636 1.361 -20.281 1.00 96.06 183 GLY A N 1
ATOM 1437 C CA . GLY A 1 183 ? 16.920 0.346 -21.054 1.00 96.06 183 GLY A CA 1
ATOM 1438 C C . GLY A 1 183 ? 17.814 -0.615 -21.847 1.00 96.06 183 GLY A C 1
ATOM 1439 O O . GLY A 1 183 ? 17.352 -1.691 -22.223 1.00 96.06 183 GLY A O 1
ATOM 1440 N N . SER A 1 184 ? 19.077 -0.258 -22.105 1.00 94.94 184 SER A N 1
ATOM 1441 C CA . SER A 1 184 ? 19.992 -1.038 -22.956 1.00 94.94 184 SER A CA 1
ATOM 1442 C C . SER A 1 184 ? 21.197 -1.627 -22.217 1.00 94.94 184 SER A C 1
ATOM 1444 O O . SER A 1 184 ? 21.696 -2.678 -22.621 1.00 94.94 184 SER A O 1
ATOM 1446 N N . THR A 1 185 ? 21.639 -1.018 -21.117 1.00 95.94 185 THR A N 1
ATOM 1447 C CA . THR A 1 185 ? 22.830 -1.453 -20.373 1.00 95.94 185 THR A CA 1
ATOM 1448 C C . THR A 1 185 ? 22.508 -2.595 -19.397 1.00 95.94 185 THR A C 1
ATOM 1450 O O . THR A 1 185 ? 21.516 -2.511 -18.674 1.00 95.94 185 THR A O 1
ATOM 1453 N N . PRO A 1 186 ? 23.295 -3.689 -19.349 1.00 94.88 186 PRO A N 1
ATOM 1454 C CA . PRO A 1 186 ? 23.192 -4.712 -18.301 1.00 94.88 186 PRO A CA 1
ATOM 1455 C C . PRO A 1 186 ? 23.398 -4.139 -16.895 1.00 94.88 186 PRO A C 1
ATOM 1457 O O . PRO A 1 186 ? 24.256 -3.279 -16.710 1.00 94.88 186 PRO A O 1
ATOM 1460 N N . PHE A 1 187 ? 22.632 -4.608 -15.911 1.00 94.44 187 PHE A N 1
ATOM 1461 C CA . PHE A 1 187 ? 22.813 -4.177 -14.520 1.00 94.44 187 PHE A CA 1
ATOM 1462 C C . PHE A 1 187 ? 23.963 -4.958 -13.868 1.00 94.44 187 PHE A C 1
ATOM 1464 O O . PHE A 1 187 ? 24.158 -6.141 -14.157 1.00 94.44 187 PHE A O 1
ATOM 1471 N N . GLU A 1 188 ? 24.732 -4.298 -12.999 1.00 90.38 188 GLU A N 1
ATOM 1472 C CA . GLU A 1 188 ? 25.800 -4.952 -12.231 1.00 90.38 188 GLU A CA 1
ATOM 1473 C C . GLU A 1 188 ? 25.219 -5.954 -11.220 1.00 90.38 188 GLU A C 1
ATOM 1475 O O . GLU A 1 188 ? 24.102 -5.770 -10.726 1.00 90.38 188 GLU A O 1
ATOM 1480 N N . ARG A 1 189 ? 25.965 -7.031 -10.939 1.00 83.69 189 ARG A N 1
ATOM 1481 C CA . ARG A 1 189 ? 25.552 -8.133 -10.060 1.00 83.69 189 ARG A CA 1
ATOM 1482 C C . ARG A 1 189 ? 26.667 -8.573 -9.132 1.00 83.69 189 ARG A C 1
ATOM 1484 O O . ARG A 1 189 ? 27.824 -8.598 -9.606 1.00 83.69 189 ARG A O 1
#

Mean predicted aligned error: 11.14 Å

Organism: Punica granatum (NCBI:txid22663)

Secondary structure (DSSP, 8-state):
--SSPPPPHHHHHHHHHHHHHHHHHHHHHHHTT--HHHHHHHHHHHHHHHHHHHHHHHHHT--TT-PPEETTEE-GGGSTTSS-----S-SHHHHHHHHHHHSEEEEEEEEE------STT--SEEEEEEEEETT--HHHHHHHHHHHHHHHHHHHHHH-HHHHHHHHHHT-TTHHHHHHHHHHSPPP-

Nearest PDB structures (foldseek):
  6pqh-assembly2_C  TM=9.342E-01  e=5.330E-09  Elizabethkingia sp.
  6pqh-assembly2_D  TM=9.273E-01  e=9.039E-09  Elizabethkingia sp.
  1wyd-assembly1_B  TM=7.769E-01  e=8.427E-04  Sulfurisphaera tokodaii str. 7
  1wyd-assembly1_A  TM=7.761E-01  e=1.271E-03  Sulfurisphaera tokodaii str. 7
  3m4p-assembly2_D  TM=7.925E-01  e=1.916E-03  Entamoeba histolytica

InterPro domains:
  IPR000738 WHEP-TRS domain [PS51185] (11-67)
  IPR004364 Aminoacyl-tRNA synthetase, class II (D/K/N) [PF00152] (79-164)
  IPR045864 Class II Aminoacyl-tRNA synthetase/Biotinyl protein ligase (BPL) and lipoyl protein ligase (LPL) [G3DSA:3.30.930.10] (63-189)
  IPR045864 Class II Aminoacyl-tRNA synthetase/Biotinyl protein ligase (BPL) and lipoyl protein ligase (LPL) [SSF55681] (77-168)

Foldseek 3Di:
DPPDDQDDPVNLVVLVVQLVVLVVVLVVCVVVVPDPVVSVVSVVSSVVSVVVSVVSVVSNPDDVPQADDDPNHGQCCPPPVNHDDDFAQDCVVVQVVVCVPVFKDKDWDKGADPDPDDDPPDDRIDIDIGIDGPPDDPVNVLVVVLQVLLVVLVCCCVPPVVVVVVCCVPPNVCPNVVSVCSNPDDDDD

pLDDT: mean 91.46, std 9.49, range [38.84, 98.44]

Sequence (189 aa):
LLKSPLPTEADIEAAKLAIDEKGAEVSQLKSAKTGKPKIDAAVAELHKAKENHSRLEERSKLKPGVLPVKDGKIDYSKDFFDRQAFLTVSGQLQVETFACAVSSVYTFGPTFRAENSNTSRHLAEFWMVEPEIAFAELKDDMNCAEAYVKFLCKWLLDNCLDDMEFLAKNYDKGCIDRLRMVGSTPFER